Protein AF-S2EVI9-F1 (afdb_monomer_lite)

Structure (mmCIF, N/CA/C/O backbone):
data_AF-S2EVI9-F1
#
_entry.id   AF-S2EVI9-F1
#
loop_
_atom_site.group_PDB
_atom_site.id
_atom_site.type_symbol
_atom_site.label_atom_id
_atom_site.label_alt_id
_atom_site.label_comp_id
_atom_site.label_asym_id
_atom_site.label_entity_id
_atom_site.label_seq_id
_atom_site.pdbx_PDB_ins_code
_atom_site.Cartn_x
_atom_site.Cartn_y
_atom_site.Cartn_z
_atom_site.occupancy
_atom_site.B_iso_or_equiv
_atom_site.auth_seq_id
_atom_site.auth_comp_id
_atom_site.auth_asym_id
_atom_site.auth_atom_id
_atom_site.pdbx_PDB_model_num
ATOM 1 N N . MET A 1 1 ? 0.365 -13.352 -21.049 1.00 81.31 1 MET A N 1
ATOM 2 C CA . MET A 1 1 ? -0.070 -12.897 -19.704 1.00 81.31 1 MET A CA 1
ATOM 3 C C . MET A 1 1 ? -0.386 -11.414 -19.763 1.00 81.31 1 MET A C 1
ATOM 5 O O . MET A 1 1 ? 0.310 -10.702 -20.478 1.00 81.31 1 MET A O 1
ATOM 9 N N . LYS A 1 2 ? -1.392 -10.942 -19.023 1.00 83.19 2 LYS A N 1
ATOM 10 C CA . LYS A 1 2 ? -1.682 -9.506 -18.877 1.00 83.19 2 LYS A CA 1
ATOM 11 C C . LYS A 1 2 ? -0.865 -8.886 -17.747 1.00 83.19 2 LYS A C 1
ATOM 13 O O . LYS A 1 2 ? -0.609 -9.551 -16.745 1.00 83.19 2 LYS A O 1
ATOM 18 N N . LEU A 1 3 ? -0.499 -7.612 -17.875 1.00 82.75 3 LEU A N 1
ATOM 19 C CA . LEU A 1 3 ? 0.235 -6.897 -16.825 1.00 82.75 3 LEU A CA 1
ATOM 20 C C . LEU A 1 3 ? -0.633 -6.660 -15.588 1.00 82.75 3 LEU A C 1
ATOM 22 O O . LEU A 1 3 ? -0.123 -6.688 -14.469 1.00 82.75 3 LEU A O 1
ATOM 26 N N . SER A 1 4 ? -1.947 -6.509 -15.759 1.00 76.88 4 SER A N 1
ATOM 27 C CA . SER A 1 4 ? -2.901 -6.419 -14.654 1.00 76.88 4 SER A CA 1
ATOM 28 C C . SER A 1 4 ? -2.812 -7.598 -13.684 1.00 76.88 4 SER A C 1
ATOM 30 O O . SER A 1 4 ? -3.046 -7.413 -12.495 1.00 76.88 4 SER A O 1
ATOM 32 N N . ALA A 1 5 ? -2.436 -8.784 -14.173 1.00 75.19 5 ALA A N 1
ATOM 33 C CA . ALA A 1 5 ? -2.279 -9.980 -13.351 1.00 75.19 5 ALA A CA 1
ATOM 34 C C . ALA A 1 5 ? -1.051 -9.924 -12.433 1.00 75.19 5 ALA A C 1
ATOM 36 O O . ALA A 1 5 ? -0.949 -10.739 -11.531 1.00 75.19 5 ALA A O 1
ATOM 37 N N . THR A 1 6 ? -0.127 -8.983 -12.653 1.00 78.94 6 THR A N 1
ATOM 38 C CA . THR A 1 6 ? 1.061 -8.810 -11.802 1.00 78.94 6 THR A CA 1
ATOM 39 C C . THR A 1 6 ? 0.836 -7.854 -10.637 1.00 78.94 6 THR A C 1
ATOM 41 O O . THR A 1 6 ? 1.672 -7.784 -9.746 1.00 78.94 6 THR A O 1
ATOM 44 N N . LEU A 1 7 ? -0.269 -7.099 -10.629 1.00 76.25 7 LEU A N 1
ATOM 45 C CA . LEU A 1 7 ? -0.552 -6.109 -9.589 1.00 76.25 7 LEU A CA 1
ATOM 46 C C . LEU A 1 7 ? -0.634 -6.758 -8.207 1.00 76.25 7 LEU A C 1
ATOM 48 O O . LEU A 1 7 ? -1.296 -7.775 -8.033 1.00 76.25 7 LEU A O 1
ATOM 52 N N . GLY A 1 8 ? 0.012 -6.138 -7.220 1.00 68.06 8 GLY A N 1
ATOM 53 C CA . GLY A 1 8 ? 0.061 -6.650 -5.852 1.00 68.06 8 GLY A CA 1
ATOM 54 C C . GLY A 1 8 ? 1.074 -7.776 -5.624 1.00 68.06 8 GLY A C 1
ATOM 55 O O . GLY A 1 8 ? 1.336 -8.087 -4.469 1.00 68.06 8 GLY A O 1
ATOM 56 N N . MET A 1 9 ? 1.678 -8.345 -6.674 1.00 78.00 9 MET A N 1
ATOM 57 C CA . MET A 1 9 ? 2.740 -9.346 -6.522 1.00 78.00 9 MET A CA 1
ATOM 58 C C . MET A 1 9 ? 4.021 -8.700 -5.997 1.00 78.00 9 MET A C 1
ATOM 60 O O . MET A 1 9 ? 4.371 -7.588 -6.405 1.00 78.00 9 MET A O 1
ATOM 64 N N . SER A 1 10 ? 4.736 -9.405 -5.129 1.00 85.00 10 SER A N 1
ATOM 65 C CA . SER A 1 10 ? 6.060 -9.016 -4.651 1.00 85.00 10 SER A CA 1
ATOM 66 C C . SER A 1 10 ? 7.143 -9.691 -5.492 1.00 85.00 10 SER A C 1
ATOM 68 O O . SER A 1 10 ? 6.888 -10.552 -6.335 1.00 85.00 10 SER A O 1
ATOM 70 N N . ILE A 1 11 ? 8.402 -9.330 -5.264 1.00 90.19 11 ILE A N 1
ATOM 71 C CA . ILE A 1 11 ? 9.505 -9.918 -6.016 1.00 90.19 11 ILE A CA 1
ATOM 72 C C . ILE A 1 11 ? 9.707 -11.413 -5.718 1.00 90.19 11 ILE A C 1
ATOM 74 O O . ILE A 1 11 ? 10.286 -12.127 -6.542 1.00 90.19 11 ILE A O 1
ATOM 78 N N . THR A 1 12 ? 9.220 -11.907 -4.571 1.00 85.31 12 THR A N 1
ATOM 79 C CA . THR A 1 12 ? 9.289 -13.336 -4.230 1.00 85.31 12 THR A CA 1
ATOM 80 C C . THR A 1 12 ? 8.445 -14.193 -5.160 1.00 85.31 12 THR A C 1
ATOM 82 O O . THR A 1 12 ? 8.794 -15.353 -5.372 1.00 85.31 12 THR A O 1
ATOM 85 N N . ASP A 1 13 ? 7.399 -13.616 -5.755 1.00 82.69 13 ASP A N 1
ATOM 86 C CA . ASP A 1 13 ? 6.527 -14.299 -6.714 1.00 82.69 13 ASP A CA 1
ATOM 87 C C . ASP A 1 13 ? 7.228 -14.536 -8.060 1.00 82.69 13 ASP A C 1
ATOM 89 O O . ASP A 1 13 ? 6.891 -15.461 -8.798 1.00 82.69 13 ASP A O 1
ATOM 93 N N . PHE A 1 14 ? 8.247 -13.728 -8.367 1.00 89.25 14 PHE A N 1
ATOM 94 C CA . PHE A 1 14 ? 8.984 -13.793 -9.626 1.00 89.25 14 PHE A CA 1
ATOM 95 C C . PHE A 1 14 ? 10.348 -14.489 -9.483 1.00 89.25 14 PHE A C 1
ATOM 97 O O . PHE A 1 14 ? 10.752 -15.270 -10.349 1.00 89.25 14 PHE A O 1
ATOM 104 N N . CYS A 1 15 ? 11.086 -14.223 -8.399 1.00 93.38 15 CYS A N 1
ATOM 105 C CA . CYS A 1 15 ? 12.495 -14.599 -8.297 1.00 93.38 15 CYS A CA 1
ATOM 106 C C . CYS A 1 15 ? 12.732 -15.916 -7.542 1.00 93.38 15 CYS A C 1
ATOM 108 O O . CYS A 1 15 ? 12.917 -15.960 -6.323 1.00 93.38 15 CYS A O 1
ATOM 110 N N . GLN A 1 16 ? 12.886 -17.005 -8.295 1.00 93.31 16 GLN A N 1
ATOM 111 C CA . GLN A 1 16 ? 13.282 -18.309 -7.738 1.00 93.31 16 GLN A CA 1
ATOM 112 C C . GLN A 1 16 ? 14.748 -18.351 -7.272 1.00 93.31 16 GLN A C 1
ATOM 114 O O . GLN A 1 16 ? 15.119 -19.198 -6.462 1.00 93.31 16 GLN A O 1
ATOM 119 N N . ASN A 1 17 ? 15.579 -17.406 -7.726 1.00 91.56 17 ASN A N 1
ATOM 120 C CA . ASN A 1 17 ? 16.984 -17.278 -7.325 1.00 91.56 17 ASN A CA 1
ATOM 121 C C . ASN A 1 17 ? 17.180 -16.612 -5.948 1.00 91.56 17 ASN A C 1
ATOM 123 O O . ASN A 1 17 ? 18.327 -16.413 -5.549 1.00 91.56 17 ASN A O 1
ATOM 127 N N . LYS A 1 18 ? 16.095 -16.294 -5.222 1.00 90.75 18 LYS A N 1
ATOM 128 C CA . LYS A 1 18 ? 16.097 -15.778 -3.835 1.00 90.75 18 LYS A CA 1
ATOM 129 C C . LYS A 1 18 ? 16.772 -14.414 -3.643 1.00 90.75 18 LYS A C 1
ATOM 131 O O . LYS A 1 18 ? 17.171 -14.072 -2.535 1.00 90.75 18 LYS A O 1
ATOM 136 N N . PHE A 1 19 ? 16.863 -13.610 -4.703 1.00 92.31 19 PHE A N 1
ATOM 137 C CA . PHE A 1 19 ? 17.246 -12.200 -4.602 1.00 92.31 19 PHE A CA 1
ATOM 138 C C . PHE A 1 19 ? 16.015 -11.334 -4.297 1.00 92.31 19 PHE A C 1
ATOM 140 O O . PHE A 1 19 ? 15.491 -10.647 -5.170 1.00 92.31 19 PHE A O 1
ATOM 147 N N . THR A 1 20 ? 15.484 -11.458 -3.085 1.00 88.56 20 THR A N 1
ATOM 148 C CA . THR A 1 20 ? 14.136 -10.971 -2.744 1.00 88.56 20 THR A CA 1
ATOM 149 C C . THR A 1 20 ? 14.105 -10.155 -1.454 1.00 88.56 20 THR A C 1
ATOM 151 O O . THR A 1 20 ? 13.113 -10.192 -0.731 1.00 88.56 20 THR A O 1
ATOM 154 N N . HIS A 1 21 ? 15.217 -9.518 -1.085 1.00 83.06 21 HIS A N 1
ATOM 155 C CA . HIS A 1 21 ? 15.289 -8.775 0.166 1.00 83.06 21 HIS A CA 1
ATOM 156 C C . HIS A 1 21 ? 14.594 -7.409 0.014 1.00 83.06 21 HIS A C 1
ATOM 158 O O . HIS A 1 21 ? 14.995 -6.652 -0.861 1.00 83.06 21 HIS A O 1
ATOM 164 N N . PRO A 1 22 ? 13.633 -7.025 0.876 1.00 74.56 22 PRO A N 1
ATOM 165 C CA . PRO A 1 22 ? 12.847 -5.792 0.694 1.00 74.56 22 PRO A CA 1
ATOM 166 C C . PRO A 1 22 ? 13.662 -4.488 0.624 1.00 74.56 22 PRO A C 1
ATOM 168 O O . PRO A 1 22 ? 13.216 -3.502 0.043 1.00 74.56 22 PRO A O 1
ATOM 171 N N . ASP A 1 23 ? 14.864 -4.474 1.209 1.00 80.25 23 ASP A N 1
ATOM 172 C CA . ASP A 1 23 ? 15.781 -3.322 1.153 1.00 80.25 23 ASP A CA 1
ATOM 173 C C . ASP A 1 23 ? 16.501 -3.163 -0.203 1.00 80.25 23 ASP A C 1
ATOM 175 O O . ASP A 1 23 ? 17.123 -2.126 -0.462 1.00 80.25 23 ASP A O 1
ATOM 179 N N . ASP A 1 24 ? 16.437 -4.169 -1.079 1.00 86.38 24 ASP A N 1
ATOM 180 C CA . ASP A 1 24 ? 17.019 -4.107 -2.414 1.00 86.38 24 ASP A CA 1
ATOM 181 C C . ASP A 1 24 ? 16.109 -3.349 -3.395 1.00 86.38 24 ASP A C 1
ATOM 183 O O . ASP A 1 24 ? 14.882 -3.308 -3.301 1.00 86.38 24 ASP A O 1
ATOM 187 N N . ASN A 1 25 ? 16.716 -2.742 -4.418 1.00 88.69 25 ASN A N 1
ATOM 188 C CA . ASN A 1 25 ? 15.951 -2.099 -5.484 1.00 88.69 25 ASN A CA 1
ATOM 189 C C . ASN A 1 25 ? 15.479 -3.143 -6.505 1.00 88.69 25 ASN A C 1
ATOM 191 O O . ASN A 1 25 ? 16.268 -3.644 -7.306 1.00 88.69 25 ASN A O 1
ATOM 195 N N . HIS A 1 26 ? 14.174 -3.405 -6.539 1.00 94.50 26 HIS A N 1
ATOM 196 C CA . HIS A 1 26 ? 13.574 -4.461 -7.358 1.00 94.50 26 HIS A CA 1
ATOM 197 C C . HIS A 1 26 ? 12.846 -3.964 -8.615 1.00 94.50 26 HIS A C 1
ATOM 199 O O . HIS A 1 26 ? 12.237 -4.751 -9.332 1.00 94.50 26 HIS A O 1
ATOM 205 N N . CYS A 1 27 ? 12.950 -2.677 -8.956 1.00 94.94 27 CYS A N 1
ATOM 206 C CA . CYS A 1 27 ? 12.270 -2.109 -10.124 1.00 94.94 27 CYS A CA 1
ATOM 207 C C . CYS A 1 27 ? 12.680 -2.755 -11.456 1.00 94.94 27 CYS A C 1
ATOM 209 O O . CYS A 1 27 ? 11.815 -3.236 -12.184 1.00 94.94 27 CYS A O 1
ATOM 211 N N . ALA A 1 28 ? 13.981 -2.832 -11.750 1.00 96.94 28 ALA A N 1
ATOM 212 C CA . ALA A 1 28 ? 14.475 -3.574 -12.912 1.00 96.94 28 ALA A CA 1
ATOM 213 C C . ALA A 1 28 ? 14.238 -5.080 -12.759 1.00 96.94 28 ALA A C 1
ATOM 215 O O . ALA A 1 28 ? 13.877 -5.737 -13.726 1.00 96.94 28 ALA A O 1
ATOM 216 N N . HIS A 1 29 ? 14.377 -5.601 -11.538 1.00 96.81 29 HIS A N 1
ATOM 217 C CA . HIS A 1 29 ? 14.230 -7.025 -11.254 1.00 96.81 29 HIS A CA 1
ATOM 218 C C . HIS A 1 29 ? 12.840 -7.551 -11.648 1.00 96.81 29 HIS A C 1
ATOM 220 O O . HIS A 1 29 ? 12.739 -8.550 -12.355 1.00 96.81 29 HIS A O 1
ATOM 226 N N . PHE A 1 30 ? 11.783 -6.830 -11.266 1.00 97.12 30 PHE A N 1
ATOM 227 C CA . PHE A 1 30 ? 10.405 -7.100 -11.675 1.00 97.12 30 PHE A CA 1
ATOM 228 C C . PHE A 1 30 ? 10.234 -7.040 -13.196 1.00 97.12 30 PHE A C 1
ATOM 230 O O . PHE A 1 30 ? 9.771 -8.007 -13.797 1.00 97.12 30 PHE A O 1
ATOM 237 N N . VAL A 1 31 ? 10.622 -5.921 -13.822 1.00 97.69 31 VAL A N 1
ATOM 238 C CA . VAL A 1 31 ? 10.432 -5.715 -15.268 1.00 97.69 31 VAL A CA 1
ATOM 239 C C . VAL A 1 31 ? 11.109 -6.825 -16.066 1.00 97.69 31 VAL A C 1
ATOM 241 O O . VAL A 1 31 ? 10.519 -7.376 -16.990 1.00 97.69 31 VAL A O 1
ATOM 244 N N . CYS A 1 32 ? 12.326 -7.195 -15.681 1.00 97.62 32 CYS A N 1
ATOM 245 C CA . CYS A 1 32 ? 13.091 -8.221 -16.370 1.00 97.62 32 CYS A CA 1
ATOM 246 C C . CYS A 1 32 ? 12.546 -9.627 -16.130 1.00 97.62 32 CYS A C 1
ATOM 248 O O . CYS A 1 32 ? 12.629 -10.447 -17.033 1.00 97.62 32 CYS A O 1
ATOM 250 N N . HIS A 1 33 ? 11.951 -9.916 -14.971 1.00 96.56 33 HIS A N 1
ATOM 251 C CA . HIS A 1 33 ? 11.259 -11.189 -14.775 1.00 96.56 33 HIS A CA 1
ATOM 252 C C . HIS A 1 33 ? 9.991 -11.297 -15.622 1.00 96.56 33 HIS A C 1
ATOM 254 O O . HIS A 1 33 ? 9.768 -12.337 -16.230 1.00 96.56 33 HIS A O 1
ATOM 260 N N . VAL A 1 34 ? 9.190 -10.230 -15.699 1.00 95.88 34 VAL A N 1
ATOM 261 C CA . VAL A 1 34 ? 7.971 -10.210 -16.527 1.00 95.88 34 VAL A CA 1
ATOM 262 C C . VAL A 1 34 ? 8.289 -10.397 -18.009 1.00 95.88 34 VAL A C 1
ATOM 264 O O . VAL A 1 34 ? 7.508 -11.016 -18.721 1.00 95.88 34 VAL A O 1
ATOM 267 N N . LEU A 1 35 ? 9.424 -9.865 -18.462 1.00 96.00 35 LEU A N 1
ATOM 268 C CA . LEU A 1 35 ? 9.859 -9.926 -19.858 1.00 96.00 35 LEU A CA 1
ATOM 269 C C . LEU A 1 35 ? 10.831 -11.079 -20.160 1.00 96.00 35 LEU A C 1
ATOM 271 O O . LEU A 1 35 ? 11.337 -11.147 -21.277 1.00 96.00 35 LEU A O 1
ATOM 275 N N . SER A 1 36 ? 11.134 -11.944 -19.187 1.00 94.62 36 SER A N 1
ATOM 276 C CA . SER A 1 36 ? 12.126 -13.030 -19.312 1.00 94.62 36 SER A CA 1
ATOM 277 C C . SER A 1 36 ? 13.532 -12.571 -19.762 1.00 94.62 36 SER A C 1
ATOM 279 O O . SER A 1 36 ? 14.214 -13.256 -20.522 1.00 94.62 36 SER A O 1
ATOM 281 N N . LEU A 1 37 ? 13.997 -11.408 -19.290 1.00 94.94 37 LEU A N 1
ATOM 282 C CA . LEU A 1 37 ? 15.258 -10.781 -19.710 1.00 94.94 37 LEU A CA 1
ATOM 283 C C . LEU A 1 37 ? 16.427 -11.057 -18.749 1.00 94.94 37 LEU A C 1
ATOM 285 O O . LEU A 1 37 ? 16.563 -10.411 -17.706 1.00 94.94 37 LEU A O 1
ATOM 289 N N . ASP A 1 38 ? 17.344 -11.937 -19.156 1.00 92.94 38 ASP A N 1
ATOM 290 C CA . ASP A 1 38 ? 18.608 -12.232 -18.457 1.00 92.94 38 ASP A CA 1
ATOM 291 C C . ASP A 1 38 ? 19.794 -11.495 -19.100 1.00 92.94 38 ASP A C 1
ATOM 293 O O . ASP A 1 38 ? 20.689 -12.096 -19.695 1.00 92.94 38 ASP A O 1
ATOM 297 N N . VAL A 1 39 ? 19.769 -10.165 -19.019 1.00 88.56 39 VAL A N 1
ATOM 298 C CA . VAL A 1 39 ? 20.809 -9.286 -19.577 1.00 88.56 39 VAL A CA 1
ATOM 299 C C . VAL A 1 39 ? 21.678 -8.666 -18.482 1.00 88.56 39 VAL A C 1
ATOM 301 O O . VAL A 1 39 ? 21.216 -8.402 -17.369 1.00 88.56 39 VAL A O 1
ATOM 304 N N . GLY A 1 40 ? 22.952 -8.415 -18.790 1.00 90.50 40 GLY A N 1
ATOM 305 C CA . GLY A 1 40 ? 23.889 -7.783 -17.858 1.00 90.50 40 GLY A CA 1
ATOM 306 C C . GLY A 1 40 ? 24.017 -8.514 -16.512 1.00 90.50 40 GLY A C 1
ATOM 307 O O . GLY A 1 40 ? 24.151 -9.737 -16.442 1.00 90.50 40 GLY A O 1
ATOM 308 N N . TYR A 1 41 ? 24.015 -7.753 -15.418 1.00 95.31 41 TYR A N 1
ATOM 309 C CA . TYR A 1 41 ? 24.063 -8.279 -14.059 1.00 95.31 41 TYR A CA 1
ATOM 310 C C . TYR A 1 41 ? 22.662 -8.683 -13.584 1.00 95.31 41 TYR A C 1
ATOM 312 O O . TYR A 1 41 ? 21.781 -7.838 -13.385 1.00 95.31 41 TYR A O 1
ATOM 320 N N . SER A 1 42 ? 22.474 -9.984 -13.364 1.00 96.69 42 SER A N 1
ATOM 321 C CA . SER A 1 42 ? 21.184 -10.579 -13.016 1.00 96.69 42 SER A CA 1
ATOM 322 C C . SER A 1 42 ? 21.133 -11.172 -11.610 1.00 96.69 42 SER A C 1
ATOM 324 O O . SER A 1 42 ? 22.162 -11.412 -10.969 1.00 96.69 42 SER A O 1
ATOM 326 N N . CYS A 1 43 ? 19.916 -11.443 -11.130 1.00 95.88 43 CYS A N 1
ATOM 327 C CA . CYS A 1 43 ? 19.678 -12.086 -9.836 1.00 95.88 43 CYS A CA 1
ATOM 328 C C . CYS A 1 43 ? 20.380 -13.449 -9.726 1.00 95.88 43 CYS A C 1
ATOM 330 O O . CYS A 1 43 ? 20.938 -13.763 -8.678 1.00 95.88 43 CYS A O 1
ATOM 332 N N . ARG A 1 44 ? 20.447 -14.214 -10.827 1.00 96.12 44 ARG A N 1
ATOM 333 C CA . ARG A 1 44 ? 21.179 -15.487 -10.899 1.00 96.12 44 ARG A CA 1
ATOM 334 C C . ARG A 1 44 ? 22.663 -15.289 -10.615 1.00 96.12 44 ARG A C 1
ATOM 336 O O . ARG A 1 44 ? 23.232 -16.007 -9.799 1.00 96.12 44 ARG A O 1
ATOM 343 N N . THR A 1 45 ? 23.285 -14.310 -11.270 1.00 94.56 45 THR A N 1
ATOM 344 C CA . THR A 1 45 ? 24.706 -13.991 -11.073 1.00 94.56 45 THR A CA 1
ATOM 345 C C . THR A 1 45 ? 24.968 -13.485 -9.657 1.00 94.56 45 THR A C 1
ATOM 347 O O . THR A 1 45 ? 25.975 -13.851 -9.052 1.00 94.56 45 THR A O 1
ATOM 350 N N . HIS A 1 46 ? 24.053 -12.685 -9.106 1.00 94.62 46 HIS A N 1
ATOM 351 C CA . HIS A 1 46 ? 24.181 -12.133 -7.761 1.00 94.62 46 HIS A CA 1
ATOM 352 C C . HIS A 1 46 ? 24.147 -13.213 -6.673 1.00 94.62 46 HIS A C 1
ATOM 354 O O . HIS A 1 46 ? 25.024 -13.247 -5.812 1.00 94.62 46 HIS A O 1
ATOM 360 N N . THR A 1 47 ? 23.180 -14.130 -6.733 1.00 94.06 47 THR A N 1
ATOM 361 C CA . THR A 1 47 ? 22.996 -15.166 -5.702 1.00 94.06 47 THR A CA 1
ATOM 362 C C . THR A 1 47 ? 23.708 -16.479 -6.015 1.00 94.06 47 THR A C 1
ATOM 364 O O . THR A 1 47 ? 23.678 -17.400 -5.202 1.00 94.06 47 THR A O 1
ATOM 367 N N . ARG A 1 48 ? 24.360 -16.582 -7.183 1.00 93.31 48 ARG A N 1
ATOM 368 C CA . ARG A 1 48 ? 24.882 -17.843 -7.745 1.00 93.31 48 ARG A CA 1
ATOM 369 C C . ARG A 1 48 ? 23.780 -18.906 -7.870 1.00 93.31 48 ARG A C 1
ATOM 371 O O . ARG A 1 48 ? 23.998 -20.089 -7.602 1.00 93.31 48 ARG A O 1
ATOM 378 N N . GLY A 1 49 ? 22.584 -18.455 -8.244 1.00 90.25 49 GLY A N 1
ATOM 379 C CA . GLY A 1 49 ? 21.387 -19.277 -8.374 1.00 90.25 49 GLY A CA 1
ATOM 380 C C . GLY A 1 49 ? 21.425 -20.231 -9.574 1.00 90.25 49 GLY A C 1
ATOM 381 O O . GLY A 1 49 ? 22.301 -20.155 -10.436 1.00 90.25 49 GLY A O 1
ATOM 382 N N . ARG A 1 50 ? 20.456 -21.152 -9.626 1.00 92.56 50 ARG A N 1
ATOM 383 C CA . ARG A 1 50 ? 20.335 -22.184 -10.678 1.00 92.56 50 ARG A CA 1
ATOM 384 C C . ARG A 1 50 ? 19.119 -21.998 -11.587 1.00 92.56 50 ARG A C 1
ATOM 386 O O . ARG A 1 50 ? 18.987 -22.720 -12.569 1.00 92.56 50 ARG A O 1
ATOM 393 N N . HIS A 1 51 ? 18.242 -21.052 -11.265 1.00 93.00 51 HIS A N 1
ATOM 394 C CA . HIS A 1 51 ? 17.038 -20.756 -12.039 1.00 93.00 51 HIS A CA 1
ATOM 395 C C . HIS A 1 51 ? 17.329 -19.651 -13.068 1.00 93.00 51 HIS A C 1
ATOM 397 O O . HIS A 1 51 ? 18.319 -18.926 -12.902 1.00 93.00 51 HIS A O 1
ATOM 403 N N . PRO A 1 52 ? 16.498 -19.486 -14.116 1.00 93.06 52 PRO A N 1
ATOM 404 C CA . PRO A 1 52 ? 16.630 -18.378 -15.063 1.00 93.06 52 PRO A CA 1
ATOM 405 C C . PRO A 1 52 ? 16.812 -17.024 -14.359 1.00 93.06 52 PRO A C 1
ATOM 407 O O . PRO A 1 52 ? 16.145 -16.738 -13.361 1.00 93.06 52 PRO A O 1
ATOM 410 N N . GLY A 1 53 ? 17.784 -16.235 -14.823 1.00 94.19 53 GLY A N 1
ATOM 411 C CA . GLY A 1 53 ? 18.104 -14.930 -14.252 1.00 94.19 53 GLY A CA 1
ATOM 412 C C . GLY A 1 53 ? 17.220 -13.822 -14.814 1.00 94.19 53 GLY A C 1
ATOM 413 O O . GLY A 1 53 ? 16.651 -13.957 -15.890 1.00 94.19 53 GLY A O 1
ATOM 414 N N . ALA A 1 54 ? 17.135 -12.715 -14.085 1.00 96.75 54 ALA A N 1
ATOM 415 C CA . ALA A 1 54 ? 16.546 -11.471 -14.558 1.00 96.75 54 ALA A CA 1
ATOM 416 C C . ALA A 1 54 ? 17.484 -10.309 -14.223 1.00 96.75 54 ALA A C 1
ATOM 418 O O . ALA A 1 54 ? 18.048 -10.276 -13.122 1.00 96.75 54 ALA A O 1
ATOM 419 N N . CYS A 1 55 ? 17.678 -9.376 -15.158 1.00 96.50 55 CYS A N 1
ATOM 420 C CA . CYS A 1 55 ? 18.519 -8.199 -14.933 1.00 96.50 55 CYS A CA 1
ATOM 421 C C . CYS A 1 55 ? 18.011 -7.385 -13.733 1.00 96.50 55 CYS A C 1
ATOM 423 O O . CYS A 1 55 ? 16.827 -7.064 -13.634 1.00 96.50 55 CYS A O 1
ATOM 425 N N . ILE A 1 56 ? 18.920 -7.013 -12.830 1.00 96.31 56 ILE A N 1
ATOM 426 C CA . ILE A 1 56 ? 18.590 -6.257 -11.609 1.00 96.31 56 ILE A CA 1
ATOM 427 C C . ILE A 1 56 ? 19.044 -4.794 -11.671 1.00 96.31 56 ILE A C 1
ATOM 429 O O . ILE A 1 56 ? 18.994 -4.078 -10.672 1.00 96.31 56 ILE A O 1
ATOM 433 N N . ARG A 1 57 ? 19.491 -4.314 -12.840 1.00 96.12 57 ARG A N 1
ATOM 434 C CA . ARG A 1 57 ? 20.061 -2.971 -13.010 1.00 96.12 57 ARG A CA 1
ATOM 435 C C . ARG A 1 57 ? 19.365 -2.182 -14.113 1.00 96.12 57 ARG A C 1
ATOM 437 O O . ARG A 1 57 ? 19.497 -2.476 -15.294 1.00 96.12 57 ARG A O 1
ATOM 444 N N . VAL A 1 58 ? 18.701 -1.096 -13.714 1.00 97.31 58 VAL A N 1
ATOM 445 C CA . VAL A 1 58 ? 17.930 -0.218 -14.616 1.00 97.31 58 VAL A CA 1
ATOM 446 C C . VAL A 1 58 ? 18.768 0.318 -15.778 1.00 97.31 58 VAL A C 1
ATOM 448 O O . VAL A 1 58 ? 18.300 0.341 -16.908 1.00 97.31 58 VAL A O 1
ATOM 451 N N . GLN A 1 59 ? 20.003 0.754 -15.514 1.00 96.88 59 GLN A N 1
ATOM 452 C CA . GLN A 1 59 ? 20.849 1.358 -16.545 1.00 96.88 59 GLN A CA 1
ATOM 453 C C . GLN A 1 59 ? 21.364 0.347 -17.576 1.00 96.88 59 GLN A C 1
ATOM 455 O O . GLN A 1 59 ? 21.627 0.717 -18.716 1.00 96.88 59 GLN A O 1
ATOM 460 N N . GLU A 1 60 ? 21.517 -0.914 -17.170 1.00 96.44 60 GLU A N 1
ATOM 461 C CA . GLU A 1 60 ? 21.922 -1.984 -18.080 1.00 96.44 60 GLU A CA 1
ATOM 462 C C . GLU A 1 60 ? 20.729 -2.336 -18.967 1.00 96.44 60 GLU A C 1
ATOM 464 O O . GLU A 1 60 ? 20.853 -2.254 -20.180 1.00 96.44 60 GLU A O 1
ATOM 469 N N . LEU A 1 61 ? 19.535 -2.520 -18.386 1.00 97.06 61 LEU A N 1
ATOM 470 C CA . LEU A 1 61 ? 18.296 -2.689 -19.155 1.00 97.06 61 LEU A CA 1
ATOM 471 C C . LEU A 1 61 ? 18.046 -1.544 -20.155 1.00 97.06 61 LEU A C 1
ATOM 473 O O . LEU A 1 61 ? 17.630 -1.794 -21.282 1.00 97.06 61 LEU A O 1
ATOM 477 N N . PHE A 1 62 ? 18.305 -0.292 -19.764 1.00 97.62 62 PHE A N 1
ATOM 478 C CA . PHE A 1 62 ? 18.181 0.865 -20.659 1.00 97.62 62 PHE A CA 1
ATOM 479 C C . PHE A 1 62 ? 19.096 0.756 -21.886 1.00 97.62 62 PHE A C 1
ATOM 481 O O . PHE A 1 62 ? 18.688 1.126 -22.977 1.00 97.62 62 PHE A O 1
ATOM 488 N N . THR A 1 63 ? 20.314 0.242 -21.704 1.00 96.19 63 THR A N 1
ATOM 489 C CA . THR A 1 63 ? 21.318 0.103 -22.774 1.00 96.19 63 THR A CA 1
ATOM 490 C C . THR A 1 63 ? 20.959 -1.022 -23.752 1.00 96.19 63 THR A C 1
ATOM 492 O O . THR A 1 63 ? 21.321 -0.963 -24.921 1.00 96.19 63 THR A O 1
ATOM 495 N N . GLU A 1 64 ? 20.218 -2.029 -23.287 1.00 96.19 64 GLU A N 1
ATOM 496 C CA . GLU A 1 64 ? 19.760 -3.167 -24.098 1.00 96.19 64 GLU A CA 1
ATOM 497 C C . GLU A 1 64 ? 18.512 -2.855 -24.941 1.00 96.19 64 GLU A C 1
ATOM 499 O O . GLU A 1 64 ? 18.111 -3.646 -25.797 1.00 96.19 64 GLU A O 1
ATOM 504 N N . CYS A 1 65 ? 17.859 -1.714 -24.706 1.00 96.56 65 CYS A N 1
ATOM 505 C CA . CYS A 1 65 ? 16.721 -1.282 -25.513 1.00 96.56 65 CYS A CA 1
ATOM 506 C C . CYS A 1 65 ? 17.207 -0.940 -26.935 1.00 96.56 65 CYS A C 1
ATOM 508 O O . CYS A 1 65 ? 18.135 -0.157 -27.066 1.00 96.56 65 CYS A O 1
ATOM 510 N N . PRO A 1 66 ? 16.594 -1.424 -28.031 1.00 95.12 66 PRO A N 1
ATOM 511 C CA . PRO A 1 66 ? 17.041 -1.081 -29.389 1.00 95.12 66 PRO A CA 1
ATOM 512 C C . PRO A 1 66 ? 16.922 0.413 -29.718 1.00 95.12 66 PRO A C 1
ATOM 514 O O . PRO A 1 66 ? 17.687 0.969 -30.503 1.00 95.12 66 PRO A O 1
ATOM 517 N N . SER A 1 67 ? 15.932 1.064 -29.118 1.00 95.62 67 SER A N 1
ATOM 518 C CA . SER A 1 67 ? 15.634 2.480 -29.278 1.00 95.62 67 SER A CA 1
ATOM 519 C C . SER A 1 67 ? 15.166 3.058 -27.951 1.00 95.62 67 SER A C 1
ATOM 521 O O . SER A 1 67 ? 14.299 2.469 -27.296 1.00 95.62 67 SER A O 1
ATOM 523 N N . VAL A 1 68 ? 15.720 4.218 -27.598 1.00 97.44 68 VAL A N 1
ATOM 524 C CA . VAL A 1 68 ? 15.366 5.019 -26.423 1.00 97.44 68 VAL A CA 1
ATOM 525 C C . VAL A 1 68 ? 15.113 6.468 -26.823 1.00 97.44 68 VAL A C 1
ATOM 527 O O . VAL A 1 68 ? 15.690 6.973 -27.788 1.00 97.44 68 VAL A O 1
ATOM 530 N N . GLY A 1 69 ? 14.286 7.172 -26.056 1.00 96.31 69 GLY A N 1
ATOM 531 C CA . GLY A 1 69 ? 13.997 8.577 -26.326 1.00 96.31 69 GLY A CA 1
ATOM 532 C C . GLY A 1 69 ? 13.237 9.272 -25.206 1.00 96.31 69 GLY A C 1
ATOM 533 O O . GLY A 1 69 ? 12.964 8.694 -24.154 1.00 96.31 69 GLY A O 1
ATOM 534 N N . ASN A 1 70 ? 12.900 10.541 -25.429 1.00 96.31 70 ASN A N 1
ATOM 535 C CA . ASN A 1 70 ? 12.075 11.297 -24.492 1.00 96.31 70 ASN A CA 1
ATOM 536 C C . ASN A 1 70 ? 10.641 10.761 -24.486 1.00 96.31 70 ASN A C 1
ATOM 538 O O . ASN A 1 70 ? 10.090 10.404 -25.527 1.00 96.31 70 ASN A O 1
ATOM 542 N N . TRP A 1 71 ? 10.013 10.755 -23.314 1.00 95.06 71 TRP A N 1
ATOM 543 C CA . TRP A 1 71 ? 8.579 10.498 -23.227 1.00 95.06 71 TRP A CA 1
ATOM 544 C C . TRP A 1 71 ? 7.789 11.543 -24.026 1.00 95.06 71 TRP A C 1
ATOM 546 O O . TRP A 1 71 ? 8.095 12.734 -23.972 1.00 95.06 71 TRP A O 1
ATOM 556 N N . GLY A 1 72 ? 6.791 11.090 -24.778 1.00 89.62 72 GLY A N 1
ATOM 557 C CA . GLY A 1 72 ? 6.063 11.857 -25.791 1.00 89.62 72 GLY A CA 1
ATOM 558 C C . GLY A 1 72 ? 6.482 11.535 -27.231 1.00 89.62 72 GLY A C 1
ATOM 559 O O . GLY A 1 72 ? 5.719 11.818 -28.148 1.00 89.62 72 GLY A O 1
ATOM 560 N N . SER A 1 73 ? 7.652 10.918 -27.443 1.00 91.06 73 SER A N 1
ATOM 561 C CA . SER A 1 73 ? 8.115 10.471 -28.767 1.00 91.06 73 SER A CA 1
ATOM 562 C C . SER A 1 73 ? 8.300 8.953 -28.871 1.00 91.06 73 SER A C 1
ATOM 564 O O . SER A 1 73 ? 9.064 8.482 -29.717 1.00 91.06 73 SER A O 1
ATOM 566 N N . GLN A 1 74 ? 7.650 8.188 -27.990 1.00 91.69 74 GLN A N 1
ATOM 567 C CA . GLN A 1 74 ? 7.650 6.726 -28.013 1.00 91.69 74 GLN A CA 1
ATOM 568 C C . GLN A 1 74 ? 6.850 6.173 -29.204 1.00 91.69 74 GLN A C 1
ATOM 570 O O . GLN A 1 74 ? 5.878 6.802 -29.631 1.00 91.69 74 GLN A O 1
ATOM 575 N N . PRO A 1 75 ? 7.210 4.985 -29.724 1.00 85.44 75 PRO A N 1
ATOM 576 C CA . PRO A 1 75 ? 6.378 4.295 -30.702 1.00 85.44 75 PRO A CA 1
ATOM 577 C C . PRO A 1 75 ? 4.999 3.943 -30.113 1.00 85.44 75 PRO A C 1
ATOM 579 O O . PRO A 1 75 ? 4.867 3.789 -28.894 1.00 85.44 75 PRO A O 1
ATOM 582 N N . PRO A 1 76 ? 3.963 3.799 -30.960 1.00 82.75 76 PRO A N 1
ATOM 583 C CA . PRO A 1 76 ? 2.646 3.381 -30.503 1.00 82.75 76 PRO A CA 1
ATOM 584 C C . PRO A 1 76 ? 2.702 1.969 -29.907 1.00 82.75 76 PRO A C 1
ATOM 586 O O . PRO A 1 76 ? 3.374 1.085 -30.436 1.00 82.75 76 PRO A O 1
ATOM 589 N N . GLY A 1 77 ? 1.950 1.750 -28.828 1.00 86.94 77 GLY A N 1
ATOM 590 C CA . GLY A 1 77 ? 1.861 0.458 -28.149 1.00 86.94 77 GLY A CA 1
ATOM 591 C C . GLY A 1 77 ? 2.654 0.396 -26.844 1.00 86.94 77 GLY A C 1
ATOM 592 O O . GLY A 1 77 ? 2.829 1.398 -26.149 1.00 86.94 77 GLY A O 1
ATOM 593 N N . MET A 1 78 ? 3.064 -0.817 -26.475 1.00 92.56 78 MET A N 1
ATOM 594 C CA . MET A 1 78 ? 3.771 -1.081 -25.223 1.00 92.56 78 MET A CA 1
ATOM 595 C C . MET A 1 78 ? 5.258 -0.740 -25.330 1.00 92.56 78 MET A C 1
ATOM 597 O O . MET A 1 78 ? 5.894 -0.973 -26.355 1.00 92.56 78 MET A O 1
ATOM 601 N N . CYS A 1 79 ? 5.818 -0.217 -24.244 1.00 96.44 79 CYS A N 1
ATOM 602 C CA . CYS A 1 79 ? 7.245 0.072 -24.132 1.00 96.44 79 CYS A CA 1
ATOM 603 C C . CYS A 1 79 ? 7.688 0.077 -22.664 1.00 96.44 79 CYS A C 1
ATOM 605 O O . CYS A 1 79 ? 6.868 0.019 -21.747 1.00 96.44 79 CYS A O 1
ATOM 607 N N . LEU A 1 80 ? 8.995 0.156 -22.435 1.00 98.06 80 LEU A N 1
ATOM 608 C CA . LEU A 1 80 ? 9.565 0.434 -21.123 1.00 98.06 80 LEU A CA 1
ATOM 609 C C . LEU A 1 80 ? 9.524 1.933 -20.840 1.00 98.06 80 LEU A C 1
ATOM 611 O O . LEU A 1 80 ? 9.777 2.744 -21.730 1.00 98.06 80 LEU A O 1
ATOM 615 N N . VAL A 1 81 ? 9.260 2.296 -19.585 1.00 98.31 81 VAL A N 1
ATOM 616 C CA . VAL A 1 81 ? 9.333 3.680 -19.106 1.00 98.31 81 VAL A CA 1
ATOM 617 C C . VAL A 1 81 ? 10.368 3.782 -18.014 1.00 98.31 81 VAL A C 1
ATOM 619 O O . VAL A 1 81 ? 10.267 3.119 -16.984 1.00 98.31 81 VAL A O 1
ATOM 622 N N . PHE A 1 82 ? 11.332 4.663 -18.219 1.00 98.38 82 PHE A N 1
ATOM 623 C CA . PHE A 1 82 ? 12.389 4.970 -17.277 1.00 98.38 82 PHE A CA 1
ATOM 624 C C . PHE A 1 82 ? 12.185 6.361 -16.695 1.00 98.38 82 PHE A C 1
ATOM 626 O O . PHE A 1 82 ? 11.700 7.270 -17.368 1.00 98.38 82 PHE A O 1
ATOM 633 N N . VAL A 1 83 ? 12.603 6.542 -15.447 1.00 97.56 83 VAL A N 1
ATOM 634 C CA . VAL A 1 83 ? 12.564 7.838 -14.768 1.00 97.56 83 VAL A CA 1
ATOM 635 C C . VAL A 1 83 ? 13.827 8.056 -13.955 1.00 97.56 83 VAL A C 1
ATOM 637 O O . VAL A 1 83 ? 14.254 7.196 -13.185 1.00 97.56 83 VAL A O 1
ATOM 640 N N . THR A 1 84 ? 14.440 9.216 -14.157 1.00 97.00 84 THR A N 1
ATOM 641 C CA . THR A 1 84 ? 15.595 9.715 -13.404 1.00 97.00 84 THR A CA 1
ATOM 642 C C . THR A 1 84 ? 15.774 11.211 -13.698 1.00 97.00 84 THR A C 1
ATOM 644 O O . THR A 1 84 ? 15.039 11.787 -14.506 1.00 97.00 84 THR A O 1
ATOM 647 N N . ASP A 1 85 ? 16.745 11.860 -13.053 1.00 95.94 85 ASP A N 1
ATOM 648 C CA . ASP A 1 85 ? 17.129 13.229 -13.400 1.00 95.94 85 ASP A CA 1
ATOM 649 C C . ASP A 1 85 ? 17.638 13.281 -14.848 1.00 95.94 85 ASP A C 1
ATOM 651 O O . ASP A 1 85 ? 18.428 12.430 -15.259 1.00 95.94 85 ASP A O 1
ATOM 655 N N . LYS A 1 86 ? 17.206 14.280 -15.628 1.00 95.50 86 LYS A N 1
ATOM 656 C CA . LYS A 1 86 ? 17.569 14.404 -17.051 1.00 95.50 86 LYS A CA 1
ATOM 657 C C . LYS A 1 86 ? 19.078 14.419 -17.295 1.00 95.50 86 LYS A C 1
ATOM 659 O O . LYS A 1 86 ? 19.527 13.929 -18.323 1.00 95.50 86 LYS A O 1
ATOM 664 N N . THR A 1 87 ? 19.867 14.920 -16.345 1.00 96.06 87 THR A N 1
ATOM 665 C CA . THR A 1 87 ? 21.339 14.931 -16.434 1.00 96.06 87 THR A CA 1
ATOM 666 C C . THR A 1 87 ? 21.970 13.535 -16.370 1.00 96.06 87 THR A C 1
ATOM 668 O O . THR A 1 87 ? 23.152 13.372 -16.678 1.00 96.06 87 THR A O 1
ATOM 671 N N . ASN A 1 88 ? 21.197 12.511 -15.993 1.00 96.88 88 ASN A N 1
ATOM 672 C CA . ASN A 1 88 ? 21.647 11.124 -15.952 1.00 96.88 88 ASN A CA 1
ATOM 673 C C . ASN A 1 88 ? 21.459 10.376 -17.271 1.00 96.88 88 ASN A C 1
ATOM 675 O O . ASN A 1 88 ? 21.901 9.231 -17.351 1.00 96.88 88 ASN A O 1
ATOM 679 N N . VAL A 1 89 ? 20.824 10.973 -18.281 1.00 97.25 89 VAL A N 1
ATOM 680 C CA . VAL A 1 89 ? 20.529 10.298 -19.549 1.00 97.25 89 VAL A CA 1
ATOM 681 C C . VAL A 1 89 ? 21.210 11.023 -20.700 1.00 97.25 89 VAL A C 1
ATOM 683 O O . VAL A 1 89 ? 20.976 12.204 -20.942 1.00 97.25 89 VAL A O 1
ATOM 686 N N . ASN A 1 90 ? 22.034 10.289 -21.440 1.00 96.31 90 ASN A N 1
ATOM 687 C CA . ASN A 1 90 ? 22.564 10.705 -22.727 1.00 96.31 90 ASN A CA 1
ATOM 688 C C . ASN A 1 90 ? 21.876 9.881 -23.819 1.00 96.31 90 ASN A C 1
ATOM 690 O O . ASN A 1 90 ? 22.303 8.767 -24.116 1.00 96.31 90 ASN A O 1
ATOM 694 N N . LEU A 1 91 ? 20.814 10.435 -24.410 1.00 95.50 91 LEU A N 1
ATOM 695 C CA . LEU A 1 91 ? 20.047 9.760 -25.462 1.00 95.50 91 LEU A CA 1
ATOM 696 C C . LEU A 1 91 ? 20.879 9.521 -26.728 1.00 95.50 91 LEU A C 1
ATOM 698 O O . LEU A 1 91 ? 20.801 8.444 -27.303 1.00 95.50 91 LEU A O 1
ATOM 702 N N . ALA A 1 92 ? 21.718 10.484 -27.127 1.00 92.19 92 ALA A N 1
ATOM 703 C CA . ALA A 1 92 ? 22.575 10.344 -28.307 1.00 92.19 92 ALA A CA 1
ATOM 704 C C . ALA A 1 92 ? 23.641 9.254 -28.119 1.00 92.19 92 ALA A C 1
ATOM 706 O O . ALA A 1 92 ? 23.977 8.539 -29.056 1.00 92.19 92 ALA A O 1
ATOM 707 N N . GLY A 1 93 ? 24.160 9.128 -26.896 1.00 91.50 93 GLY A N 1
ATOM 708 C CA . GLY A 1 93 ? 25.104 8.080 -26.523 1.00 91.50 93 GLY A CA 1
ATOM 709 C C . GLY A 1 93 ? 24.450 6.766 -26.106 1.00 91.50 93 GLY A C 1
ATOM 710 O O . GLY A 1 93 ? 25.183 5.846 -25.775 1.00 91.50 93 GLY A O 1
ATOM 711 N N . HIS A 1 94 ? 23.116 6.682 -26.083 1.00 93.25 94 HIS A N 1
ATOM 712 C CA . HIS A 1 94 ? 22.368 5.513 -25.619 1.00 93.25 94 HIS A CA 1
ATOM 713 C C . HIS A 1 94 ? 22.749 5.050 -24.197 1.00 93.25 94 HIS A C 1
ATOM 715 O O . HIS A 1 94 ? 22.831 3.860 -23.908 1.00 93.25 94 HIS A O 1
ATOM 721 N N . VAL A 1 95 ? 23.009 5.993 -23.285 1.00 95.12 95 VAL A N 1
ATOM 722 C CA . VAL A 1 95 ? 23.535 5.688 -21.945 1.00 95.12 95 VAL A CA 1
ATOM 723 C C . VAL A 1 95 ? 22.685 6.324 -20.854 1.00 95.12 95 VAL A C 1
ATOM 725 O O . VAL A 1 95 ? 22.366 7.513 -20.897 1.00 95.12 95 VAL A O 1
ATOM 728 N N . MET A 1 96 ? 22.415 5.540 -19.810 1.00 97.38 96 MET A N 1
ATOM 729 C CA . MET A 1 96 ? 21.911 6.014 -18.525 1.00 97.38 96 MET A CA 1
ATOM 730 C C . MET A 1 96 ? 22.983 5.837 -17.445 1.00 97.38 96 MET A C 1
ATOM 732 O O . MET A 1 96 ? 23.599 4.780 -17.320 1.00 97.38 96 MET A O 1
ATOM 736 N N . ARG A 1 97 ? 23.214 6.861 -16.622 1.00 95.75 97 ARG A N 1
ATOM 737 C CA . ARG A 1 97 ? 24.203 6.795 -15.537 1.00 95.75 97 ARG A CA 1
ATOM 738 C C . ARG A 1 97 ? 23.776 5.804 -14.455 1.00 95.75 97 ARG A C 1
ATOM 740 O O . ARG A 1 97 ? 22.615 5.748 -14.044 1.00 95.75 97 ARG A O 1
ATOM 747 N N . ASN A 1 98 ? 24.747 5.081 -13.899 1.00 95.38 98 ASN A N 1
ATOM 748 C CA . ASN A 1 98 ? 24.508 4.238 -12.734 1.00 95.38 98 ASN A CA 1
ATOM 749 C C . ASN A 1 98 ? 24.387 5.083 -11.451 1.00 95.38 98 ASN A C 1
ATOM 751 O O . ASN A 1 98 ? 25.368 5.304 -10.747 1.00 95.38 98 ASN A O 1
ATOM 755 N N . VAL A 1 99 ? 23.175 5.554 -11.152 1.00 91.81 99 VAL A N 1
ATOM 756 C CA . VAL A 1 99 ? 22.857 6.305 -9.923 1.00 91.81 99 VAL A CA 1
ATOM 757 C C . VAL A 1 99 ? 21.747 5.628 -9.109 1.00 91.81 99 VAL A C 1
ATOM 759 O O . VAL A 1 99 ? 20.915 4.946 -9.701 1.00 91.81 99 VAL A O 1
ATOM 762 N N . PRO A 1 100 ? 21.656 5.812 -7.781 1.00 86.81 100 PRO A N 1
ATOM 763 C CA . PRO A 1 100 ? 20.564 5.224 -6.992 1.00 86.81 100 PRO A CA 1
ATOM 764 C C . PRO A 1 100 ? 19.173 5.772 -7.354 1.00 86.81 100 PRO A C 1
ATOM 766 O O . PRO A 1 100 ? 18.181 5.057 -7.291 1.00 86.81 100 PRO A O 1
ATOM 769 N N . LYS A 1 101 ? 19.093 7.047 -7.756 1.00 92.06 101 LYS A N 1
ATOM 770 C CA . LYS A 1 101 ? 17.837 7.759 -8.046 1.00 92.06 101 LYS A CA 1
ATOM 771 C C . LYS A 1 101 ? 17.344 7.492 -9.473 1.00 92.06 101 LYS A C 1
ATOM 773 O O . LYS A 1 101 ? 17.402 8.374 -10.332 1.00 92.06 101 LYS A O 1
ATOM 778 N N . LYS A 1 102 ? 16.907 6.263 -9.741 1.00 94.50 102 LYS A N 1
ATOM 779 C CA . LYS A 1 102 ? 16.329 5.858 -11.029 1.00 94.50 102 LYS A CA 1
ATOM 780 C C . LYS A 1 102 ? 15.321 4.725 -10.857 1.00 94.50 102 LYS A C 1
ATOM 782 O O . LYS A 1 102 ? 15.463 3.913 -9.947 1.00 94.50 102 LYS A O 1
ATOM 787 N N . HIS A 1 103 ? 14.332 4.656 -11.742 1.00 97.19 103 HIS A N 1
ATOM 788 C CA . HIS A 1 103 ? 13.285 3.631 -11.716 1.00 97.19 103 HIS A CA 1
ATOM 789 C C . HIS A 1 103 ? 12.849 3.234 -13.125 1.00 97.19 103 HIS A C 1
ATOM 791 O O . HIS A 1 103 ? 13.091 3.973 -14.080 1.00 97.19 103 HIS A O 1
ATOM 797 N N . VAL A 1 104 ? 12.190 2.081 -13.244 1.00 98.12 104 VAL A N 1
ATOM 798 C CA . VAL A 1 104 ? 11.655 1.560 -14.509 1.00 98.12 104 VAL A CA 1
ATOM 799 C C . VAL A 1 104 ? 10.299 0.880 -14.305 1.00 98.12 104 VAL A C 1
ATOM 801 O O . VAL A 1 104 ? 10.004 0.386 -13.214 1.00 98.12 104 VAL A O 1
ATOM 804 N N . GLY A 1 105 ? 9.474 0.876 -15.348 1.00 97.94 105 GLY A N 1
ATOM 805 C CA . GLY A 1 105 ? 8.220 0.135 -15.446 1.00 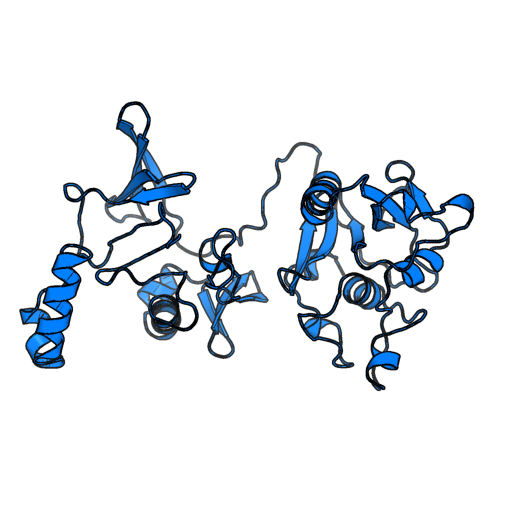97.94 105 GLY A CA 1
ATOM 806 C C . GLY A 1 105 ? 7.866 -0.199 -16.898 1.00 97.94 105 GLY A C 1
ATOM 807 O O . GLY A 1 105 ? 8.595 0.167 -17.818 1.00 97.94 105 GLY A O 1
ATOM 808 N N . ILE A 1 106 ? 6.737 -0.876 -17.100 1.00 98.06 106 ILE A N 1
ATOM 809 C CA . ILE A 1 106 ? 6.206 -1.261 -18.414 1.00 98.06 106 ILE A CA 1
ATOM 810 C C . ILE A 1 106 ? 4.931 -0.457 -18.681 1.00 98.06 106 ILE A C 1
ATOM 812 O O . ILE A 1 106 ? 3.999 -0.489 -17.877 1.00 98.06 106 ILE A O 1
ATOM 816 N N . PHE A 1 107 ? 4.882 0.264 -19.799 1.00 96.19 107 PHE A N 1
ATOM 817 C CA . PHE A 1 107 ? 3.699 0.990 -20.247 1.00 96.19 107 PHE A CA 1
ATOM 818 C C . PHE A 1 107 ? 2.762 0.088 -21.048 1.00 96.19 107 PHE A C 1
ATOM 820 O O . PHE A 1 107 ? 3.188 -0.552 -22.009 1.00 96.19 107 PHE A O 1
ATOM 827 N N . SER A 1 108 ? 1.483 0.066 -20.675 1.00 91.75 108 SER A N 1
ATOM 828 C CA . SER A 1 108 ? 0.413 -0.616 -21.408 1.00 91.75 108 SER A CA 1
ATOM 829 C C . SER A 1 108 ? -0.950 -0.022 -21.054 1.00 91.75 108 SER A C 1
ATOM 831 O O . SER A 1 108 ? -1.212 0.285 -19.889 1.00 91.75 108 SER A O 1
ATOM 833 N N . GLY A 1 109 ? -1.819 0.165 -22.052 1.00 83.06 109 GLY A N 1
ATOM 834 C CA . GLY A 1 109 ? -3.199 0.636 -21.855 1.00 83.06 109 GLY A CA 1
ATOM 835 C C . GLY A 1 109 ? -3.336 1.979 -21.125 1.00 83.06 109 GLY A C 1
ATOM 836 O O . GLY A 1 109 ? -4.302 2.170 -20.394 1.00 83.06 109 GLY A O 1
ATOM 837 N N . GLY A 1 110 ? -2.365 2.889 -21.272 1.00 85.44 110 GLY A N 1
ATOM 838 C CA . GLY A 1 110 ? -2.363 4.197 -20.597 1.00 85.44 110 GLY A CA 1
ATOM 839 C C . GLY A 1 110 ? -1.752 4.203 -19.189 1.00 85.44 110 GLY A C 1
ATOM 840 O O . GLY A 1 110 ? -1.670 5.258 -18.564 1.00 85.44 110 GLY A O 1
ATOM 841 N N . PHE A 1 111 ? -1.272 3.060 -18.693 1.00 91.00 111 PHE A N 1
ATOM 842 C CA . PHE A 1 111 ? -0.693 2.931 -17.356 1.00 91.00 111 PHE A CA 1
ATOM 843 C C . PHE A 1 111 ? 0.738 2.394 -17.391 1.00 91.00 111 PHE A C 1
ATOM 845 O O . PHE A 1 111 ? 1.123 1.663 -18.299 1.00 91.00 111 PHE A O 1
ATOM 852 N N . ILE A 1 112 ? 1.516 2.730 -16.363 1.00 95.75 112 ILE A N 1
ATOM 853 C CA . ILE A 1 112 ? 2.858 2.209 -16.099 1.00 95.75 112 ILE A CA 1
ATOM 854 C C . ILE A 1 112 ? 2.788 1.221 -14.937 1.00 95.75 112 ILE A C 1
ATOM 856 O O . ILE A 1 112 ? 2.555 1.612 -13.790 1.00 95.75 112 ILE A O 1
ATOM 860 N N . TYR A 1 113 ? 3.054 -0.046 -15.233 1.00 95.38 113 TYR A N 1
ATOM 861 C CA . TYR A 1 113 ? 3.200 -1.129 -14.265 1.00 95.38 113 TYR A CA 1
ATOM 862 C C . TYR A 1 113 ? 4.644 -1.156 -13.768 1.00 95.38 113 TYR A C 1
ATOM 864 O O . TYR A 1 113 ? 5.578 -1.266 -14.560 1.00 95.38 113 TYR A O 1
ATOM 872 N N . ASN A 1 114 ? 4.856 -0.996 -12.466 1.00 96.50 114 ASN A N 1
ATOM 873 C CA . ASN A 1 114 ? 6.194 -0.904 -11.888 1.00 96.50 114 ASN A CA 1
ATOM 874 C C . ASN A 1 114 ? 6.233 -1.479 -10.476 1.00 96.50 114 ASN A C 1
ATOM 876 O O . ASN A 1 114 ? 5.246 -1.412 -9.749 1.00 96.50 114 ASN A O 1
ATOM 880 N N . TYR A 1 115 ? 7.401 -1.956 -10.059 1.00 94.50 115 TYR A N 1
ATOM 881 C CA . TYR A 1 115 ? 7.610 -2.375 -8.679 1.00 94.50 115 TYR A CA 1
ATOM 882 C C . TYR A 1 115 ? 7.753 -1.168 -7.757 1.00 94.50 115 TYR A C 1
ATOM 884 O O . TYR A 1 115 ? 8.563 -0.281 -8.021 1.00 94.50 115 TYR A O 1
ATOM 892 N N . SER A 1 116 ? 7.007 -1.116 -6.660 1.00 87.75 116 SER A N 1
ATOM 893 C CA . SER A 1 116 ? 7.195 -0.116 -5.617 1.00 87.75 116 SER A CA 1
ATOM 894 C C . SER A 1 116 ? 8.099 -0.680 -4.528 1.00 87.75 116 SER A C 1
ATOM 896 O O . SER A 1 116 ? 7.611 -1.375 -3.653 1.00 87.75 116 SER A O 1
ATOM 898 N N . ASN A 1 117 ? 9.384 -0.304 -4.500 1.00 82.25 117 ASN A N 1
ATOM 899 C CA . ASN A 1 117 ? 10.297 -0.731 -3.420 1.00 82.25 117 ASN A CA 1
ATOM 900 C C . ASN A 1 117 ? 9.783 -0.333 -2.018 1.00 82.25 117 ASN A C 1
ATOM 902 O O . ASN A 1 117 ? 10.143 -0.939 -1.026 1.00 82.25 117 ASN A O 1
ATOM 906 N N . LYS A 1 118 ? 8.924 0.696 -1.921 1.00 77.94 118 LYS A N 1
ATOM 907 C CA . LYS A 1 118 ? 8.319 1.121 -0.649 1.00 77.94 118 LYS A CA 1
ATOM 908 C C . LYS A 1 118 ? 7.161 0.223 -0.198 1.00 77.94 118 LYS A C 1
ATOM 910 O O . LYS A 1 118 ? 6.974 0.049 0.999 1.00 77.94 118 LYS A O 1
ATOM 915 N N . GLN A 1 119 ? 6.323 -0.223 -1.132 1.00 73.50 119 GLN A N 1
ATOM 916 C CA . GLN A 1 119 ? 5.171 -1.084 -0.823 1.00 73.50 119 GLN A CA 1
ATOM 917 C C . GLN A 1 119 ? 5.512 -2.571 -0.985 1.00 73.50 119 GLN A C 1
ATOM 919 O O . GLN A 1 119 ? 4.696 -3.412 -0.648 1.00 73.50 119 GLN A O 1
ATOM 924 N N . ASP A 1 120 ? 6.699 -2.865 -1.516 1.00 81.50 120 ASP A N 1
ATOM 925 C CA . ASP A 1 120 ? 7.199 -4.195 -1.855 1.00 81.50 120 ASP A CA 1
ATOM 926 C C . ASP A 1 120 ? 6.261 -4.999 -2.772 1.00 81.50 120 ASP A C 1
ATOM 928 O O . ASP A 1 120 ? 6.152 -6.216 -2.681 1.00 81.50 120 ASP A O 1
ATOM 932 N N . ILE A 1 121 ? 5.564 -4.294 -3.670 1.00 79.88 121 ILE A N 1
ATOM 933 C CA . ILE A 1 121 ? 4.599 -4.872 -4.610 1.00 79.88 121 ILE A CA 1
ATOM 934 C C . ILE A 1 121 ? 4.610 -4.146 -5.954 1.00 79.88 121 ILE A C 1
ATOM 936 O O . ILE A 1 121 ? 5.004 -2.977 -6.064 1.00 79.88 121 ILE A O 1
ATOM 940 N N . VAL A 1 122 ? 4.103 -4.807 -6.989 1.00 83.00 122 VAL A N 1
ATOM 941 C CA . VAL A 1 122 ? 3.804 -4.183 -8.279 1.00 83.00 122 VAL A CA 1
ATOM 942 C C . VAL A 1 122 ? 2.572 -3.288 -8.164 1.00 83.00 122 VAL A C 1
ATOM 944 O O . VAL A 1 122 ? 1.503 -3.702 -7.717 1.00 83.00 122 VAL A O 1
ATOM 947 N N . VAL A 1 123 ? 2.704 -2.057 -8.645 1.00 83.62 123 VAL A N 1
ATOM 948 C CA . VAL A 1 123 ? 1.634 -1.059 -8.713 1.00 83.62 123 VAL A CA 1
ATOM 949 C C . VAL A 1 123 ? 1.467 -0.564 -10.149 1.00 83.62 123 VAL A C 1
ATOM 951 O O . VAL A 1 123 ? 2.401 -0.633 -10.951 1.00 83.62 123 VAL A O 1
ATOM 954 N N . LYS A 1 124 ? 0.302 0.006 -10.471 1.00 88.00 124 LYS A N 1
ATOM 955 C CA . LYS A 1 124 ? 0.091 0.765 -11.714 1.00 88.00 124 LYS A CA 1
ATOM 956 C C . LYS A 1 124 ? -0.248 2.218 -11.433 1.00 88.00 124 LYS A C 1
ATOM 958 O O . LYS A 1 124 ? -0.915 2.527 -10.449 1.00 88.00 124 LYS A O 1
ATOM 963 N N . GLN A 1 125 ? 0.216 3.107 -12.300 1.00 86.44 125 GLN A N 1
ATOM 964 C CA . GLN A 1 125 ? -0.018 4.551 -12.214 1.00 86.44 125 GLN A CA 1
ATOM 965 C C . GLN A 1 125 ? -0.071 5.148 -13.624 1.00 86.44 125 GLN A C 1
ATOM 967 O O . GLN A 1 125 ? 0.464 4.546 -14.551 1.00 86.44 125 GLN A O 1
ATOM 972 N N . THR A 1 126 ? -0.683 6.320 -13.806 1.00 88.69 126 THR A N 1
ATOM 973 C CA . THR A 1 126 ? -0.534 7.060 -15.073 1.00 88.69 126 THR A CA 1
ATOM 974 C C . THR A 1 126 ? 0.900 7.595 -15.204 1.00 88.69 126 THR A C 1
ATOM 976 O O . THR A 1 126 ? 1.595 7.715 -14.184 1.00 88.69 126 THR A O 1
ATOM 979 N N . PRO A 1 127 ? 1.374 7.938 -16.416 1.00 90.75 127 PRO A N 1
ATOM 980 C CA . PRO A 1 127 ? 2.689 8.552 -16.598 1.00 90.75 127 PRO A CA 1
ATOM 981 C C . PRO A 1 127 ? 2.906 9.809 -15.747 1.00 90.75 127 PRO A C 1
ATOM 983 O O . PRO A 1 127 ? 3.974 9.981 -15.159 1.00 90.75 127 PRO A O 1
ATOM 986 N N . GLU A 1 128 ? 1.882 10.648 -15.606 1.00 88.31 128 GLU A N 1
ATOM 987 C CA . GLU A 1 128 ? 1.924 11.886 -14.822 1.00 88.31 128 GLU A CA 1
ATOM 988 C C . GLU A 1 128 ? 2.109 11.571 -13.335 1.00 88.31 128 GLU A C 1
ATOM 990 O O . GLU A 1 128 ? 3.048 12.060 -12.707 1.00 88.31 128 GLU A O 1
ATOM 995 N N . ALA A 1 129 ? 1.276 10.679 -12.786 1.00 81.69 129 ALA A N 1
ATOM 996 C CA . ALA A 1 129 ? 1.357 10.269 -11.386 1.00 81.69 129 ALA A CA 1
ATOM 997 C C . ALA A 1 129 ? 2.680 9.553 -11.064 1.00 81.69 129 ALA A C 1
ATOM 999 O O . ALA A 1 129 ? 3.244 9.722 -9.978 1.00 81.69 129 ALA A O 1
ATOM 1000 N N . PHE A 1 130 ? 3.193 8.763 -12.010 1.00 91.75 130 PHE A N 1
ATOM 1001 C CA . PHE A 1 130 ? 4.488 8.103 -11.900 1.00 91.75 130 PHE A CA 1
ATOM 1002 C C . PHE A 1 130 ? 5.626 9.132 -11.847 1.00 91.75 130 PHE A C 1
ATOM 1004 O O . PHE A 1 130 ? 6.442 9.086 -10.926 1.00 91.75 130 PHE A O 1
ATOM 1011 N N . LEU A 1 131 ? 5.650 10.105 -12.765 1.00 92.19 131 LEU A N 1
ATOM 1012 C CA . LEU A 1 131 ? 6.649 11.175 -12.784 1.00 92.19 131 LEU A CA 1
ATOM 1013 C C . LEU A 1 131 ? 6.591 12.042 -11.517 1.00 92.19 131 LEU A C 1
ATOM 1015 O O . LEU A 1 131 ? 7.627 12.303 -10.901 1.00 92.19 131 LEU A O 1
ATOM 1019 N N . ASP A 1 132 ? 5.399 12.470 -11.105 1.00 86.69 132 ASP A N 1
ATOM 1020 C CA . ASP A 1 132 ? 5.224 13.349 -9.946 1.00 86.69 132 ASP A CA 1
ATOM 1021 C C . ASP A 1 132 ? 5.649 12.673 -8.641 1.00 86.69 132 ASP A C 1
ATOM 1023 O O . ASP A 1 132 ? 6.288 13.305 -7.795 1.00 86.69 132 ASP A O 1
ATOM 1027 N N . ARG A 1 133 ? 5.419 11.360 -8.505 1.00 86.75 133 ARG A N 1
ATOM 1028 C CA . ARG A 1 133 ? 5.956 10.575 -7.385 1.00 86.75 133 ARG A CA 1
ATOM 1029 C C . ARG A 1 133 ? 7.474 10.718 -7.278 1.00 86.75 133 ARG A C 1
ATOM 1031 O O . ARG A 1 133 ? 7.988 10.936 -6.180 1.00 86.75 133 ARG A O 1
ATOM 1038 N N . PHE A 1 134 ? 8.201 10.616 -8.389 1.00 88.44 134 PHE A N 1
ATOM 1039 C CA . PHE A 1 134 ? 9.664 10.692 -8.371 1.00 88.44 134 PHE A CA 1
ATOM 1040 C C . PHE A 1 134 ? 10.201 12.114 -8.261 1.00 88.44 134 PHE A C 1
ATOM 1042 O O . PHE A 1 134 ? 11.214 12.303 -7.591 1.00 88.44 134 PHE A O 1
ATOM 1049 N N . LYS A 1 135 ? 9.507 13.123 -8.800 1.00 88.44 135 LYS A N 1
ATOM 1050 C CA . LYS A 1 135 ? 9.816 14.531 -8.494 1.00 88.44 135 LYS A CA 1
ATOM 1051 C C . LYS A 1 135 ? 9.749 14.787 -6.988 1.00 88.44 135 LYS A C 1
ATOM 1053 O O . LYS A 1 135 ? 10.693 15.327 -6.419 1.00 88.44 135 LYS A O 1
ATOM 1058 N N . ASN A 1 136 ? 8.681 14.321 -6.341 1.00 82.88 136 ASN A N 1
ATOM 1059 C CA . ASN A 1 136 ? 8.473 14.504 -4.905 1.00 82.88 136 ASN A CA 1
ATOM 1060 C C . ASN A 1 136 ? 9.452 13.686 -4.049 1.00 82.88 136 ASN A C 1
ATOM 1062 O O . ASN A 1 136 ? 9.842 14.126 -2.973 1.00 82.88 136 ASN A O 1
ATOM 1066 N N . THR A 1 137 ? 9.859 12.503 -4.517 1.00 79.94 137 THR A N 1
ATOM 1067 C CA . THR A 1 137 ? 10.741 11.604 -3.751 1.00 79.94 137 THR A CA 1
ATOM 1068 C C . THR A 1 137 ? 12.222 11.953 -3.918 1.00 79.94 137 THR A C 1
ATOM 1070 O O . THR A 1 137 ? 12.986 11.901 -2.958 1.00 79.94 137 THR A O 1
ATOM 1073 N N . TYR A 1 138 ? 12.660 12.283 -5.135 1.00 83.38 138 TYR A N 1
ATOM 1074 C CA . TYR A 1 138 ? 14.081 12.441 -5.460 1.00 83.38 138 TYR A CA 1
ATOM 1075 C C . TYR A 1 138 ? 14.530 13.896 -5.620 1.00 83.38 138 TYR A C 1
ATOM 1077 O O . TYR A 1 138 ? 15.741 14.146 -5.521 1.00 83.38 138 TYR A O 1
ATOM 1085 N N . GLY A 1 139 ? 13.589 14.826 -5.831 1.00 80.69 139 GLY A N 1
ATOM 1086 C CA . GLY A 1 139 ? 13.859 16.211 -6.220 1.00 80.69 139 GLY A CA 1
ATOM 1087 C C . GLY A 1 139 ? 14.470 16.318 -7.623 1.00 80.69 139 GLY A C 1
ATOM 1088 O O . GLY A 1 139 ? 14.509 15.346 -8.376 1.00 80.69 139 GLY A O 1
ATOM 1089 N N . GLY A 1 140 ? 14.995 17.492 -7.975 1.00 83.25 140 GLY A N 1
ATOM 1090 C CA . GLY A 1 140 ? 15.717 17.704 -9.238 1.00 83.25 140 GLY A CA 1
ATOM 1091 C C . GLY A 1 140 ? 14.825 17.789 -10.483 1.00 83.25 140 GLY A C 1
ATOM 1092 O O . GLY A 1 140 ? 13.600 17.890 -10.396 1.00 83.25 140 GLY A O 1
ATOM 1093 N N . ASN A 1 141 ? 15.451 17.762 -11.661 1.00 92.88 141 ASN A N 1
ATOM 1094 C CA . ASN A 1 141 ? 14.775 17.902 -12.952 1.00 92.88 141 ASN A CA 1
ATOM 1095 C C . ASN A 1 141 ? 14.478 16.512 -13.527 1.00 92.88 141 ASN A C 1
ATOM 1097 O O . ASN A 1 141 ? 15.072 16.091 -14.522 1.00 92.88 141 ASN A O 1
ATOM 1101 N N . GLN A 1 142 ? 13.588 15.779 -12.850 1.00 94.06 142 GLN A N 1
ATOM 1102 C CA . GLN A 1 142 ? 13.187 14.433 -13.262 1.00 94.06 142 GLN A CA 1
ATOM 1103 C C . GLN A 1 142 ? 12.537 14.455 -14.654 1.00 94.06 142 GLN A C 1
ATOM 1105 O O . GLN A 1 142 ? 11.764 15.359 -14.986 1.00 94.06 142 GLN A O 1
ATOM 1110 N N . GLY A 1 143 ? 12.842 13.445 -15.464 1.00 94.75 143 GLY A N 1
ATOM 1111 C CA . GLY A 1 143 ? 12.253 13.227 -16.781 1.00 94.75 143 GLY A CA 1
ATOM 1112 C C . GLY A 1 143 ? 11.821 11.778 -16.968 1.00 94.75 143 GLY A C 1
ATOM 1113 O O . GLY A 1 143 ? 12.389 10.875 -16.352 1.00 94.75 143 GLY A O 1
ATOM 1114 N N . LEU A 1 144 ? 10.814 11.577 -17.820 1.00 97.75 144 LEU A N 1
ATOM 1115 C CA . LEU A 1 144 ? 10.448 10.259 -18.326 1.00 97.75 144 LEU A CA 1
ATOM 1116 C C . LEU A 1 144 ? 11.140 10.006 -19.665 1.00 97.75 144 LEU A C 1
ATOM 1118 O O . LEU A 1 144 ? 11.216 10.896 -20.517 1.00 97.75 144 LEU A O 1
ATOM 1122 N N . PHE A 1 145 ? 11.580 8.771 -19.852 1.00 98.19 145 PHE A N 1
ATOM 1123 C CA . PHE A 1 145 ? 12.205 8.286 -21.075 1.00 98.19 145 PHE A CA 1
ATOM 1124 C C . PHE A 1 145 ? 11.565 6.960 -21.463 1.00 98.19 145 PHE A C 1
ATOM 1126 O O . PHE A 1 145 ? 11.242 6.163 -20.582 1.00 98.19 145 PHE A O 1
ATOM 1133 N N . TYR A 1 146 ? 11.386 6.713 -22.757 1.00 98.06 146 TYR A N 1
ATOM 1134 C CA . TYR A 1 146 ? 10.961 5.399 -23.227 1.00 98.06 146 TYR A CA 1
ATOM 1135 C C . TYR A 1 146 ? 12.166 4.547 -23.620 1.00 98.06 146 TYR A C 1
ATOM 1137 O O . TYR A 1 146 ? 13.206 5.079 -24.013 1.00 98.06 146 TYR A O 1
ATOM 1145 N N . GLY A 1 147 ? 11.985 3.231 -23.565 1.00 97.31 147 GLY A N 1
ATOM 1146 C CA . GLY A 1 147 ? 12.814 2.259 -24.269 1.00 97.31 147 GLY A CA 1
ATOM 1147 C C . GLY A 1 147 ? 11.940 1.206 -24.939 1.00 97.31 147 GLY A C 1
ATOM 1148 O O . GLY A 1 147 ? 10.943 0.754 -24.377 1.00 97.31 147 GLY A O 1
ATOM 1149 N N . THR A 1 148 ? 12.276 0.841 -26.167 1.00 96.56 148 THR A N 1
ATOM 1150 C CA . THR A 1 148 ? 11.663 -0.309 -26.848 1.00 96.56 148 THR A CA 1
ATOM 1151 C C . THR A 1 148 ? 12.144 -1.610 -26.215 1.00 96.56 148 THR A C 1
ATOM 1153 O O . THR A 1 148 ? 13.229 -1.656 -25.636 1.00 96.56 148 THR A O 1
ATOM 1156 N N . PHE A 1 149 ? 11.327 -2.662 -26.280 1.00 95.56 149 PHE A N 1
ATOM 1157 C CA . PHE A 1 149 ? 11.684 -3.931 -25.652 1.00 95.56 149 PHE A CA 1
ATOM 1158 C C . PHE A 1 149 ? 12.972 -4.513 -26.256 1.00 95.56 149 PHE A C 1
ATOM 1160 O O . PHE A 1 149 ? 13.093 -4.545 -27.486 1.00 95.56 149 PHE A O 1
ATOM 1167 N N . PRO A 1 150 ? 13.918 -4.979 -25.417 1.00 94.38 150 PRO A N 1
ATOM 1168 C CA . PRO A 1 150 ? 15.094 -5.702 -25.881 1.00 94.38 150 PRO A CA 1
ATOM 1169 C C . PRO A 1 150 ? 14.739 -6.909 -26.759 1.00 94.38 150 PRO A C 1
ATOM 1171 O O . PRO A 1 150 ? 13.674 -7.512 -26.579 1.00 94.38 150 PRO A O 1
ATOM 1174 N N . PRO A 1 151 ? 15.620 -7.299 -27.696 1.00 88.44 151 PRO A N 1
ATOM 1175 C CA . PRO A 1 151 ? 15.431 -8.514 -28.477 1.00 88.44 151 PRO A CA 1
ATOM 1176 C C . PRO A 1 151 ? 15.275 -9.736 -27.562 1.00 88.44 151 PRO A C 1
ATOM 1178 O O . PRO A 1 151 ? 16.050 -9.916 -26.627 1.00 88.44 151 PRO A O 1
ATOM 1181 N N . GLY A 1 152 ? 14.281 -10.581 -27.841 1.00 84.94 152 GLY A N 1
ATOM 1182 C CA . GLY A 1 152 ? 14.001 -11.774 -27.034 1.00 84.94 152 GLY A CA 1
ATOM 1183 C C . GLY A 1 152 ? 13.159 -11.530 -25.778 1.00 84.94 152 GLY A C 1
ATOM 1184 O O . GLY A 1 152 ? 12.974 -12.467 -25.011 1.00 84.94 152 GLY A O 1
ATOM 1185 N N . ALA A 1 153 ? 12.634 -10.317 -25.570 1.00 93.31 153 ALA A N 1
ATOM 1186 C CA . ALA A 1 153 ? 11.654 -10.062 -24.518 1.00 93.31 153 ALA A CA 1
ATOM 1187 C C . ALA A 1 153 ? 10.336 -10.817 -24.774 1.00 93.31 153 ALA A C 1
ATOM 1189 O O . ALA A 1 153 ? 9.742 -10.692 -25.850 1.00 93.31 153 ALA A O 1
ATOM 1190 N N . ASP A 1 154 ? 9.828 -11.502 -23.751 1.00 92.62 154 ASP A N 1
ATOM 1191 C CA . ASP A 1 154 ? 8.481 -12.075 -23.746 1.00 92.62 154 ASP A CA 1
ATOM 1192 C C . ASP A 1 154 ? 7.456 -10.957 -23.509 1.00 92.62 154 ASP A C 1
ATOM 1194 O O . ASP A 1 154 ? 7.148 -10.584 -22.376 1.00 92.62 154 ASP A O 1
ATOM 1198 N N . VAL A 1 155 ? 6.956 -10.361 -24.596 1.00 91.38 155 VAL A N 1
ATOM 1199 C CA . VAL A 1 155 ? 6.047 -9.209 -24.514 1.00 91.38 155 VAL A CA 1
ATOM 1200 C C . VAL A 1 155 ? 4.667 -9.645 -23.986 1.00 91.38 155 VAL A C 1
ATOM 1202 O O . VAL A 1 155 ? 4.033 -10.516 -24.587 1.00 91.38 155 VAL A O 1
ATOM 1205 N N . PRO A 1 156 ? 4.159 -9.037 -22.893 1.00 88.12 156 PRO A N 1
ATOM 1206 C CA . PRO A 1 156 ? 2.833 -9.334 -22.358 1.00 88.12 156 PRO A CA 1
ATOM 1207 C C . PRO A 1 156 ? 1.708 -8.945 -23.328 1.00 88.12 156 PRO A C 1
ATOM 1209 O O . PRO A 1 156 ? 1.889 -8.135 -24.236 1.00 88.12 156 PRO A O 1
ATOM 1212 N N . GLU A 1 157 ? 0.509 -9.476 -23.099 1.00 85.19 157 GLU A N 1
ATOM 1213 C CA . GLU A 1 157 ? -0.677 -9.081 -23.864 1.00 85.19 157 GLU A CA 1
ATOM 1214 C C . GLU A 1 157 ? -1.032 -7.607 -23.587 1.00 85.19 157 GLU A C 1
ATOM 1216 O O . GLU A 1 157 ? -1.033 -7.195 -22.419 1.00 85.19 157 GLU A O 1
ATOM 1221 N N . PRO A 1 158 ? -1.369 -6.807 -24.619 1.00 80.12 158 PRO A N 1
ATOM 1222 C CA . PRO A 1 158 ? -1.741 -5.409 -24.434 1.00 80.12 158 PRO A CA 1
ATOM 1223 C C . PRO A 1 158 ? -2.980 -5.249 -23.551 1.00 80.12 158 PRO A C 1
ATOM 1225 O O . PRO A 1 158 ? -3.985 -5.944 -23.721 1.00 80.12 158 PRO A O 1
ATOM 1228 N N . GLU A 1 159 ? -2.937 -4.273 -22.647 1.00 77.69 159 GLU A N 1
ATOM 1229 C CA . GLU A 1 159 ? -4.126 -3.834 -21.926 1.00 77.69 159 GLU A CA 1
ATOM 1230 C C . GLU A 1 159 ? -5.009 -2.999 -22.860 1.00 77.69 159 GLU A C 1
ATOM 1232 O O . GLU A 1 159 ? -4.512 -2.207 -23.666 1.00 77.69 159 GLU A O 1
ATOM 1237 N N . GLN A 1 160 ? -6.330 -3.148 -22.745 1.00 68.12 160 GLN A N 1
ATOM 1238 C CA . GLN A 1 160 ? -7.258 -2.279 -23.468 1.00 68.12 160 GLN A CA 1
ATOM 1239 C C . GLN A 1 160 ? -7.116 -0.851 -22.933 1.00 68.12 160 GLN A C 1
ATOM 1241 O O . GLN A 1 160 ? -7.148 -0.630 -21.722 1.00 68.12 160 GLN A O 1
ATOM 1246 N N . ALA A 1 161 ? -6.943 0.118 -23.834 1.00 52.12 161 ALA A N 1
ATOM 1247 C CA . ALA A 1 161 ? -6.896 1.524 -23.459 1.00 52.12 161 ALA A CA 1
ATOM 1248 C C . ALA A 1 161 ? -8.230 1.922 -22.808 1.00 52.12 161 ALA A C 1
ATOM 1250 O O . ALA A 1 161 ? -9.291 1.757 -23.411 1.00 52.12 161 ALA A O 1
ATOM 1251 N N . MET A 1 162 ? -8.183 2.434 -21.577 1.00 42.94 162 MET A N 1
ATOM 1252 C CA . MET A 1 162 ? -9.355 3.079 -20.989 1.00 42.94 162 MET A CA 1
ATOM 1253 C C . MET A 1 162 ? -9.615 4.411 -21.712 1.00 42.94 162 MET A C 1
ATOM 1255 O O . MET A 1 162 ? -8.651 5.095 -22.059 1.00 42.94 162 MET A O 1
ATOM 1259 N N . PRO A 1 163 ? -10.880 4.804 -21.941 1.00 37.16 163 PRO A N 1
ATOM 1260 C CA . PRO A 1 163 ? -11.189 6.107 -22.518 1.00 37.16 163 PRO A CA 1
ATOM 1261 C C . PRO A 1 163 ? -10.657 7.240 -21.624 1.00 37.16 163 PRO A C 1
ATOM 1263 O O . PRO A 1 163 ? -10.779 7.192 -20.397 1.00 37.16 163 PRO A O 1
ATOM 1266 N N . GLU A 1 164 ? -10.052 8.252 -22.251 1.00 31.95 164 GLU A N 1
ATOM 1267 C CA . GLU A 1 164 ? -9.535 9.455 -21.591 1.00 31.95 164 GLU A CA 1
ATOM 1268 C C . GLU A 1 164 ? -10.656 10.170 -20.817 1.00 31.95 164 GLU A C 1
ATOM 1270 O O . GLU A 1 164 ? -11.693 10.505 -21.386 1.00 31.95 164 GLU A O 1
ATOM 1275 N N . GLY A 1 165 ? -10.454 10.415 -19.515 1.00 31.44 165 GLY A N 1
ATOM 1276 C CA . GLY A 1 165 ? -11.356 11.251 -18.708 1.00 31.44 165 GLY A CA 1
ATOM 1277 C C . GLY A 1 165 ? -11.767 10.709 -17.336 1.00 31.44 165 GLY A C 1
ATOM 1278 O O . GLY A 1 165 ? -12.416 11.431 -16.582 1.00 31.44 165 GLY A O 1
ATOM 1279 N N . ALA A 1 166 ? -11.389 9.484 -16.961 1.00 30.97 166 ALA A N 1
ATOM 1280 C CA . ALA A 1 166 ? -11.650 8.985 -15.610 1.00 30.97 166 ALA A CA 1
ATOM 1281 C C . ALA A 1 166 ? -10.572 9.487 -14.620 1.00 30.97 166 ALA A C 1
ATOM 1283 O O . ALA A 1 166 ? -9.385 9.229 -14.844 1.00 30.97 166 ALA A O 1
ATOM 1284 N N . PRO A 1 167 ? -10.931 10.188 -13.525 1.00 29.06 167 PRO A N 1
ATOM 1285 C CA . PRO A 1 167 ? -9.976 10.517 -12.471 1.00 29.06 167 PRO A CA 1
ATOM 1286 C C . PRO A 1 167 ? -9.400 9.234 -11.846 1.00 29.06 167 PRO A C 1
ATOM 1288 O O . PRO A 1 167 ? -10.037 8.178 -11.901 1.00 29.06 167 PRO A O 1
ATOM 1291 N N . PRO A 1 168 ? -8.194 9.300 -11.252 1.00 33.69 168 PRO A N 1
ATOM 1292 C CA . PRO A 1 168 ? -7.484 8.126 -10.768 1.00 33.69 168 PRO A CA 1
ATOM 1293 C C . PRO A 1 168 ? -8.300 7.425 -9.682 1.00 33.69 168 PRO A C 1
ATOM 1295 O O . PRO A 1 168 ? -8.390 7.905 -8.553 1.00 33.69 168 PRO A O 1
ATOM 1298 N N . ALA A 1 169 ? -8.843 6.252 -9.996 1.00 32.59 169 ALA A N 1
ATOM 1299 C CA . ALA A 1 169 ? -9.142 5.290 -8.957 1.00 32.59 169 ALA A CA 1
ATOM 1300 C C . ALA A 1 169 ? -7.788 4.800 -8.433 1.00 32.59 169 ALA A C 1
ATOM 1302 O O . ALA A 1 169 ? -7.052 4.091 -9.127 1.00 32.59 169 ALA A O 1
ATOM 1303 N N . ALA A 1 170 ? -7.440 5.197 -7.205 1.00 36.94 170 ALA A N 1
ATOM 1304 C CA . ALA A 1 170 ? -6.568 4.367 -6.389 1.00 36.94 170 ALA A CA 1
ATOM 1305 C C . ALA A 1 170 ? -7.090 2.928 -6.500 1.00 36.94 170 ALA A C 1
ATOM 1307 O O . ALA A 1 170 ? -8.304 2.731 -6.581 1.00 36.94 170 ALA A O 1
ATOM 1308 N N . ILE A 1 171 ? -6.202 1.934 -6.539 1.00 39.19 171 ILE A N 1
ATOM 1309 C CA . ILE A 1 171 ? -6.629 0.549 -6.343 1.00 39.19 171 ILE A CA 1
ATOM 1310 C C . ILE A 1 171 ? -7.165 0.492 -4.910 1.00 39.19 171 ILE A C 1
ATOM 1312 O O . ILE A 1 171 ? -6.422 0.261 -3.963 1.00 39.19 171 ILE A O 1
ATOM 1316 N N . GLN A 1 172 ? -8.442 0.820 -4.753 1.00 42.38 172 GLN A N 1
ATOM 1317 C CA . GLN A 1 172 ? -9.242 0.378 -3.643 1.00 42.38 172 GLN A CA 1
ATOM 1318 C C . GLN A 1 172 ? -9.606 -1.056 -4.018 1.00 42.38 172 GLN A C 1
ATOM 1320 O O . GLN A 1 172 ? -10.188 -1.260 -5.090 1.00 42.38 172 GLN A O 1
ATOM 1325 N N . PRO A 1 173 ? -9.199 -2.055 -3.226 1.00 46.94 173 PRO A N 1
ATOM 1326 C CA . PRO A 1 173 ? -9.756 -3.390 -3.371 1.00 46.94 173 PRO A CA 1
ATOM 1327 C C . PRO A 1 173 ? -11.279 -3.252 -3.436 1.00 46.94 173 PRO A C 1
ATOM 1329 O O . PRO A 1 173 ? -11.858 -2.450 -2.699 1.00 46.94 173 PRO A O 1
ATOM 1332 N N . GLN A 1 174 ? -11.915 -3.946 -4.383 1.00 44.91 174 GLN A N 1
ATOM 1333 C CA . GLN A 1 174 ? -13.374 -3.983 -4.426 1.00 44.91 174 GLN A CA 1
ATOM 1334 C C . GLN A 1 174 ? -13.844 -4.449 -3.053 1.00 44.91 174 GLN A C 1
ATOM 1336 O O . GLN A 1 174 ? -13.455 -5.531 -2.625 1.00 44.91 174 GLN A O 1
ATOM 1341 N N . ALA A 1 175 ? -14.623 -3.616 -2.363 1.00 54.19 175 ALA A N 1
ATOM 1342 C CA . ALA A 1 175 ? -15.196 -3.991 -1.084 1.00 54.19 175 ALA A CA 1
ATOM 1343 C C . ALA A 1 175 ? -16.078 -5.222 -1.315 1.00 54.19 175 ALA A C 1
ATOM 1345 O O . ALA A 1 175 ? -17.117 -5.139 -1.972 1.00 54.19 175 ALA A O 1
ATOM 1346 N N . ILE A 1 176 ? -15.620 -6.373 -0.836 1.00 65.38 176 ILE A N 1
ATOM 1347 C CA . ILE A 1 176 ? -16.434 -7.576 -0.734 1.00 65.38 176 ILE A CA 1
ATOM 1348 C C . ILE A 1 176 ? -17.099 -7.475 0.636 1.00 65.38 176 ILE A C 1
ATOM 1350 O O . ILE A 1 176 ? -16.417 -7.218 1.621 1.00 65.38 176 ILE A O 1
ATOM 1354 N N . GLY A 1 177 ? -18.422 -7.618 0.697 1.00 73.75 177 GLY A N 1
ATOM 1355 C CA . GLY A 1 177 ? -19.186 -7.493 1.940 1.00 73.75 177 GLY A CA 1
ATOM 1356 C C . GLY A 1 177 ? -20.262 -6.405 1.897 1.00 73.75 177 GLY A C 1
ATOM 1357 O O . GLY A 1 177 ? -20.472 -5.755 0.866 1.00 73.75 177 GLY A O 1
ATOM 1358 N N . PRO A 1 178 ? -21.001 -6.227 3.003 1.00 81.50 178 PRO A N 1
ATOM 1359 C CA . PRO A 1 178 ? -22.074 -5.252 3.068 1.00 81.50 178 PRO A CA 1
ATOM 1360 C C . PRO A 1 178 ? -21.501 -3.835 2.942 1.00 81.50 178 PRO A C 1
ATOM 1362 O O . PRO A 1 178 ? -20.630 -3.414 3.700 1.00 81.50 178 PRO A O 1
ATOM 1365 N N . THR A 1 179 ? -21.989 -3.084 1.953 1.00 85.94 179 THR A N 1
ATOM 1366 C CA . THR A 1 179 ? -21.544 -1.706 1.719 1.00 85.94 179 THR A CA 1
ATOM 1367 C C . THR A 1 179 ? -22.338 -0.755 2.613 1.00 85.94 179 THR A C 1
ATOM 1369 O O . THR A 1 179 ? -23.563 -0.690 2.475 1.00 85.94 179 THR A O 1
ATOM 1372 N N . PRO A 1 180 ? -21.691 0.005 3.514 1.00 90.31 180 PRO A N 1
ATOM 1373 C CA . PRO A 1 180 ? -22.403 0.961 4.343 1.00 90.31 180 PRO A CA 1
ATOM 1374 C C . PRO A 1 180 ? -22.888 2.150 3.506 1.00 90.31 180 PRO A C 1
ATOM 1376 O O . PRO A 1 180 ? -22.141 2.725 2.711 1.00 90.31 180 PRO A O 1
ATOM 1379 N N . VAL A 1 181 ? -24.125 2.581 3.738 1.00 95.00 181 VAL A N 1
ATOM 1380 C CA . VAL A 1 181 ? -24.644 3.851 3.224 1.00 95.00 181 VAL A CA 1
ATOM 1381 C C . VAL A 1 181 ? -24.241 4.953 4.192 1.00 95.00 181 VAL A C 1
ATOM 1383 O O . VAL A 1 181 ? -24.668 4.956 5.346 1.00 95.00 181 VAL A O 1
ATOM 1386 N N . ILE A 1 182 ? -23.415 5.892 3.728 1.00 96.12 182 ILE A N 1
ATOM 1387 C CA . ILE A 1 182 ? -22.906 6.990 4.554 1.00 96.12 182 ILE A CA 1
ATOM 1388 C C . ILE A 1 182 ? -23.734 8.254 4.336 1.00 96.12 182 ILE A C 1
ATOM 1390 O O . ILE A 1 182 ? -23.794 8.792 3.230 1.00 96.12 182 ILE A O 1
ATOM 1394 N N . ARG A 1 183 ? -24.307 8.783 5.418 1.00 97.25 183 ARG A N 1
ATOM 1395 C CA . ARG A 1 183 ? -25.009 10.068 5.430 1.00 97.25 183 ARG A CA 1
ATOM 1396 C C . ARG A 1 183 ? -24.168 11.130 6.127 1.00 97.25 183 ARG A C 1
ATOM 1398 O O . ARG A 1 183 ? -23.719 10.959 7.260 1.00 97.25 183 ARG A O 1
ATOM 1405 N N . LYS A 1 184 ? -23.981 12.261 5.448 1.00 97.56 184 LYS A N 1
ATOM 1406 C CA . LYS A 1 184 ? -23.191 13.405 5.918 1.00 97.56 184 LYS A CA 1
ATOM 1407 C C . LYS A 1 184 ? -24.114 14.566 6.291 1.00 97.56 184 LYS A C 1
ATOM 1409 O O . LYS A 1 184 ? -24.958 14.961 5.494 1.00 97.56 184 LYS A O 1
ATOM 1414 N N . VAL A 1 185 ? -23.944 15.127 7.487 1.00 97.19 185 VAL A N 1
ATOM 1415 C CA . VAL A 1 185 ? -24.773 16.222 8.024 1.00 97.19 185 VAL A CA 1
ATOM 1416 C C . VAL A 1 185 ? -23.884 17.354 8.505 1.00 97.19 185 VAL A C 1
ATOM 1418 O O . VAL A 1 185 ? -22.907 17.110 9.203 1.00 97.19 185 VAL A O 1
ATOM 1421 N N . LEU A 1 186 ? -24.222 18.600 8.183 1.00 96.50 186 LEU A N 1
ATOM 1422 C CA . LEU A 1 186 ? -23.499 19.755 8.710 1.00 96.50 186 LEU A CA 1
ATOM 1423 C C . LEU A 1 186 ? -23.722 19.863 10.231 1.00 96.50 186 LEU A C 1
ATOM 1425 O O . LEU A 1 186 ? -24.844 20.056 10.689 1.00 96.50 186 LEU A O 1
ATOM 1429 N N . ALA A 1 187 ? -22.654 19.707 11.013 1.00 91.69 187 ALA A N 1
ATOM 1430 C CA . ALA A 1 187 ? -22.695 19.720 12.477 1.00 91.69 187 ALA A CA 1
ATOM 1431 C C . ALA A 1 187 ? -22.345 21.096 13.057 1.00 91.69 187 ALA A C 1
ATOM 1433 O O . ALA A 1 187 ? -22.879 21.508 14.083 1.00 91.69 187 ALA A O 1
ATOM 1434 N N . THR A 1 188 ? -21.421 21.795 12.400 1.00 89.56 188 THR A N 1
ATOM 1435 C CA . THR A 1 188 ? -21.079 23.203 12.628 1.00 89.56 188 THR A CA 1
ATOM 1436 C C . THR A 1 188 ? -20.837 23.864 11.274 1.00 89.56 188 THR A C 1
ATOM 1438 O O . THR A 1 188 ? -20.783 23.173 10.263 1.00 89.56 188 THR A O 1
ATOM 1441 N N . ALA A 1 189 ? -20.599 25.177 11.232 1.00 89.56 189 ALA A N 1
ATOM 1442 C CA . ALA A 1 189 ? -20.310 25.894 9.984 1.00 89.56 189 ALA A CA 1
ATOM 1443 C C . ALA A 1 189 ? -19.155 25.299 9.143 1.00 89.56 189 ALA A C 1
ATOM 1445 O O . ALA A 1 189 ? -19.063 25.582 7.954 1.00 89.56 189 ALA A O 1
ATOM 1446 N N . THR A 1 190 ? -18.263 24.501 9.743 1.00 89.38 190 THR A N 1
ATOM 1447 C CA . THR A 1 190 ? -17.054 23.977 9.083 1.00 89.38 190 THR A CA 1
ATOM 1448 C C . THR A 1 190 ? -16.843 22.472 9.235 1.00 89.38 190 THR A C 1
ATOM 1450 O O . THR A 1 190 ? -15.838 21.957 8.747 1.00 89.38 190 THR A O 1
ATOM 1453 N N . ARG A 1 191 ? -17.736 21.760 9.931 1.00 93.62 191 ARG A N 1
ATOM 1454 C CA . ARG A 1 191 ? -17.555 20.338 10.260 1.00 93.62 191 ARG A CA 1
ATOM 1455 C C . ARG A 1 191 ? -18.829 19.563 10.021 1.00 93.62 191 ARG A C 1
ATOM 1457 O O . ARG A 1 191 ? -19.917 20.036 10.352 1.00 93.62 191 ARG A O 1
ATOM 1464 N N . HIS A 1 192 ? -18.669 18.339 9.546 1.00 97.19 192 HIS A N 1
ATOM 1465 C CA . HIS A 1 192 ? -19.772 17.416 9.350 1.00 97.19 192 HIS A CA 1
ATOM 1466 C C . HIS A 1 192 ? -19.760 16.269 10.354 1.00 97.19 192 HIS A C 1
ATOM 1468 O O . HIS A 1 192 ? -18.709 15.784 10.770 1.00 97.19 192 HIS A O 1
ATOM 1474 N N . ASP A 1 193 ? -20.958 15.838 10.711 1.00 97.31 193 ASP A N 1
ATOM 1475 C CA . ASP A 1 193 ? -21.239 14.572 11.362 1.00 97.31 193 ASP A CA 1
ATOM 1476 C C . ASP A 1 193 ? -21.524 13.509 10.291 1.00 97.31 193 ASP A C 1
ATOM 1478 O O . ASP A 1 193 ? -22.185 13.784 9.286 1.00 97.31 193 ASP A O 1
ATOM 1482 N N . TYR A 1 194 ? -21.017 12.303 10.524 1.00 97.06 194 TYR A N 1
ATOM 1483 C CA . TYR A 1 194 ? -21.171 11.139 9.661 1.00 97.06 194 TYR A CA 1
ATOM 1484 C C . TYR A 1 194 ? -22.003 10.080 10.370 1.00 97.06 194 TYR A C 1
ATOM 1486 O O . TYR A 1 194 ? -21.757 9.756 11.535 1.00 97.06 194 TYR A O 1
ATOM 1494 N N . PHE A 1 195 ? -22.962 9.535 9.638 1.00 96.19 195 PHE A N 1
ATOM 1495 C CA . PHE A 1 195 ? -23.815 8.429 10.041 1.00 96.19 195 PHE A CA 1
ATOM 1496 C C . PHE A 1 195 ? -23.692 7.314 9.006 1.00 96.19 195 PHE A C 1
ATOM 1498 O O . PHE A 1 195 ? -23.393 7.589 7.842 1.00 96.19 195 PHE A O 1
ATOM 1505 N N . ALA A 1 196 ? -23.894 6.073 9.429 1.00 95.25 196 ALA A N 1
ATOM 1506 C CA . ALA A 1 196 ? -23.829 4.908 8.563 1.00 95.25 196 ALA A CA 1
ATOM 1507 C C . ALA A 1 196 ? -25.047 4.009 8.777 1.00 95.25 196 ALA A C 1
ATOM 1509 O O . ALA A 1 196 ? -25.517 3.849 9.899 1.00 95.25 196 ALA A O 1
ATOM 1510 N N . THR A 1 197 ? -25.532 3.422 7.690 1.00 94.81 197 THR A N 1
ATOM 1511 C CA . THR A 1 197 ? -26.537 2.350 7.678 1.00 94.81 197 THR A CA 1
ATOM 1512 C C . THR A 1 197 ? -25.912 1.138 7.001 1.00 94.81 197 THR A C 1
ATOM 1514 O O . THR A 1 197 ? -25.204 1.308 6.007 1.00 94.81 197 THR A O 1
ATOM 1517 N N . LEU A 1 198 ? -26.142 -0.067 7.518 1.00 91.19 198 LEU A N 1
ATOM 1518 C CA . LEU A 1 198 ? -25.579 -1.294 6.959 1.00 91.19 198 LEU A CA 1
ATOM 1519 C C . LEU A 1 198 ? -26.693 -2.310 6.690 1.00 91.19 198 LEU A C 1
ATOM 1521 O O . LEU A 1 198 ? -27.249 -2.875 7.623 1.00 91.19 198 LEU A O 1
ATOM 1525 N N . GLY A 1 199 ? -27.020 -2.535 5.415 1.00 86.69 199 GLY A N 1
ATOM 1526 C CA . GLY A 1 199 ? -28.195 -3.335 5.059 1.00 86.69 199 GLY A CA 1
ATOM 1527 C C . GLY A 1 199 ? -29.474 -2.716 5.632 1.00 86.69 199 GLY A C 1
ATOM 1528 O O . GLY A 1 199 ? -29.683 -1.512 5.492 1.00 86.69 199 GLY A O 1
ATOM 1529 N N . ASP A 1 200 ? -30.284 -3.535 6.302 1.00 86.44 200 ASP A N 1
ATOM 1530 C CA . ASP A 1 200 ? -31.542 -3.124 6.942 1.00 86.44 200 ASP A CA 1
ATOM 1531 C C . ASP A 1 200 ? -31.370 -2.708 8.420 1.00 86.44 200 ASP A C 1
ATOM 1533 O O . ASP A 1 200 ? -32.355 -2.463 9.120 1.00 86.44 200 ASP A O 1
ATOM 1537 N N . GLU A 1 201 ? -30.130 -2.627 8.918 1.00 89.25 201 GLU A N 1
ATOM 1538 C CA . GLU A 1 201 ? -29.855 -2.238 10.303 1.00 89.25 201 GLU A CA 1
ATOM 1539 C C . GLU A 1 201 ? -30.160 -0.754 10.562 1.00 89.25 201 GLU A C 1
ATOM 1541 O O . GLU A 1 201 ? -30.001 0.084 9.668 1.00 89.25 201 GLU A O 1
ATOM 1546 N N . PRO A 1 202 ? -30.535 -0.378 11.801 1.00 92.38 202 PRO A N 1
ATOM 1547 C CA . PRO A 1 202 ? -30.716 1.017 12.170 1.00 92.38 202 PRO A CA 1
ATOM 1548 C C . PRO A 1 202 ? -29.462 1.855 11.910 1.00 92.38 202 PRO A C 1
ATOM 1550 O O . PRO A 1 202 ? -28.331 1.441 12.173 1.00 92.38 202 PRO A O 1
ATOM 1553 N N . GLU A 1 203 ? -29.675 3.085 11.449 1.00 94.19 203 GLU A N 1
ATOM 1554 C CA . GLU A 1 203 ? -28.586 4.033 11.254 1.00 94.19 203 GLU A CA 1
ATOM 1555 C C . GLU A 1 203 ? -27.866 4.334 12.580 1.00 94.19 203 GLU A C 1
ATOM 1557 O O . GLU A 1 203 ? -28.494 4.588 13.612 1.00 94.19 203 GLU A O 1
ATOM 1562 N N . PHE A 1 204 ? -26.534 4.377 12.540 1.00 92.81 204 PHE A N 1
ATOM 1563 C CA . PHE A 1 204 ? -25.696 4.688 13.692 1.00 92.81 204 PHE A CA 1
ATOM 1564 C C . PHE A 1 204 ? -24.729 5.843 13.420 1.00 92.81 204 PHE A C 1
ATOM 1566 O O . PHE A 1 204 ? -24.345 6.143 12.287 1.00 92.81 204 PHE A O 1
ATOM 1573 N N . TYR A 1 205 ? -24.322 6.520 14.494 1.00 94.94 205 TYR A N 1
ATOM 1574 C CA . TYR A 1 205 ? -23.369 7.623 14.430 1.00 94.94 205 TYR A CA 1
ATOM 1575 C C . TYR A 1 205 ? -21.930 7.108 14.311 1.00 94.94 205 TYR A C 1
ATOM 1577 O O . TYR A 1 205 ? -21.460 6.354 15.161 1.00 94.94 205 TYR A O 1
ATOM 1585 N N . VAL A 1 206 ? -21.206 7.564 13.287 1.00 94.81 206 VAL A N 1
ATOM 1586 C CA . VAL A 1 206 ? -19.807 7.181 13.047 1.00 94.81 206 VAL A CA 1
ATOM 1587 C C . VAL A 1 206 ? -18.862 8.150 13.752 1.00 94.81 206 VAL A C 1
ATOM 1589 O O . VAL A 1 206 ? -18.015 7.741 14.543 1.00 94.81 206 VAL A O 1
ATOM 1592 N N . GLY A 1 207 ? -19.007 9.451 13.493 1.00 95.75 207 GLY A N 1
ATOM 1593 C CA . GLY A 1 207 ? -18.120 10.462 14.061 1.00 95.75 207 GLY A CA 1
ATOM 1594 C C . GLY A 1 207 ? -18.249 11.836 13.413 1.00 95.75 207 GLY A C 1
ATOM 1595 O O . GLY A 1 207 ? -18.986 12.037 12.450 1.00 95.75 207 GLY A O 1
ATOM 1596 N N . ARG A 1 208 ? -17.506 12.797 13.957 1.00 96.12 208 ARG A N 1
ATOM 1597 C CA . ARG A 1 208 ? -17.426 14.182 13.497 1.00 96.12 208 ARG A CA 1
ATOM 1598 C C . ARG A 1 208 ? -16.076 14.469 12.870 1.00 96.12 208 ARG A C 1
ATOM 1600 O O . ARG A 1 208 ? -15.044 14.192 13.481 1.00 96.12 208 ARG A O 1
ATOM 1607 N N . GLU A 1 209 ? -16.094 15.152 11.731 1.00 96.62 209 GLU A N 1
ATOM 1608 C CA . GLU A 1 209 ? -14.921 15.808 11.151 1.00 96.62 209 GLU A CA 1
ATOM 1609 C C . GLU A 1 209 ? -14.205 16.659 12.204 1.00 96.62 209 GLU A C 1
ATOM 1611 O O . 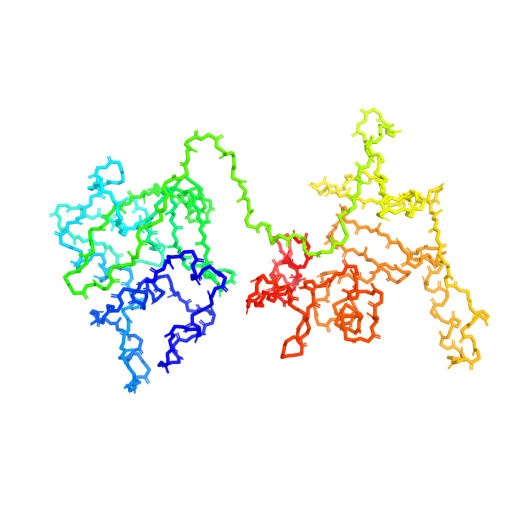GLU A 1 209 ? -14.733 17.650 12.717 1.00 96.62 209 GLU A O 1
ATOM 1616 N N . THR A 1 210 ? -12.979 16.272 12.523 1.00 94.44 210 THR A N 1
ATOM 1617 C CA . THR A 1 210 ? -12.161 16.912 13.546 1.00 94.44 210 THR A CA 1
ATOM 1618 C C . THR A 1 210 ? -10.781 17.182 12.975 1.00 94.44 210 THR A C 1
ATOM 1620 O O . THR A 1 210 ? -10.208 16.356 12.267 1.00 94.44 210 THR A O 1
ATOM 1623 N N . ALA A 1 211 ? -10.259 18.371 13.265 1.00 91.31 211 ALA A N 1
ATOM 1624 C CA . ALA A 1 211 ? -8.908 18.765 12.906 1.00 91.31 211 ALA A CA 1
ATOM 1625 C C . ALA A 1 211 ? -8.070 18.915 14.176 1.00 91.31 211 ALA A C 1
ATOM 1627 O O . ALA A 1 211 ? -8.532 19.503 15.158 1.00 91.31 211 ALA A O 1
ATOM 1628 N N . TYR A 1 212 ? -6.837 18.422 14.135 1.00 87.12 212 TYR A N 1
ATOM 1629 C CA . TYR A 1 212 ? -5.846 18.611 15.185 1.00 87.12 212 TYR A CA 1
ATOM 1630 C C . TYR A 1 212 ? -4.489 18.900 14.551 1.00 87.12 212 TYR A C 1
ATOM 1632 O O . TYR A 1 212 ? -3.899 18.055 13.880 1.00 87.12 212 TYR A O 1
ATOM 1640 N N . LYS A 1 213 ? -3.982 20.120 14.759 1.00 88.06 213 LYS A N 1
ATOM 1641 C CA . LYS A 1 213 ? -2.810 20.638 14.033 1.00 88.06 213 LYS A CA 1
ATOM 1642 C C . LYS A 1 213 ? -3.033 20.512 12.513 1.00 88.06 213 LYS A C 1
ATOM 1644 O O . LYS A 1 213 ? -4.044 20.995 12.014 1.00 88.06 213 LYS A O 1
ATOM 1649 N N . SER A 1 214 ? -2.113 19.880 11.786 1.00 84.06 214 SER A N 1
ATOM 1650 C CA . SER A 1 214 ? -2.225 19.614 10.347 1.00 84.06 214 SER A CA 1
ATOM 1651 C C . SER A 1 214 ? -3.043 18.362 10.005 1.00 84.06 214 SER A C 1
ATOM 1653 O O . SER A 1 214 ? -3.241 18.078 8.826 1.00 84.06 214 SER A O 1
ATOM 1655 N N . LEU A 1 215 ? -3.500 17.604 11.004 1.00 84.88 215 LEU A N 1
ATOM 1656 C CA . LEU A 1 215 ? -4.206 16.341 10.814 1.00 84.88 215 LEU A CA 1
ATOM 1657 C C . LEU A 1 215 ? -5.718 16.557 10.783 1.00 84.88 215 LEU A C 1
ATOM 1659 O O . LEU A 1 215 ? -6.258 17.463 11.428 1.00 84.88 215 LEU A O 1
ATOM 1663 N N . ARG A 1 216 ? -6.398 15.710 10.012 1.00 89.69 216 ARG A N 1
ATOM 1664 C CA . ARG A 1 216 ? -7.854 15.667 9.888 1.00 89.69 216 ARG A CA 1
ATOM 1665 C C . ARG A 1 216 ? -8.317 14.221 9.937 1.00 89.69 216 ARG A C 1
ATOM 1667 O O . ARG A 1 216 ? -7.698 13.367 9.316 1.00 89.69 216 ARG A O 1
ATOM 1674 N N . GLY A 1 217 ? -9.423 13.989 10.627 1.00 93.19 217 GLY A N 1
ATOM 1675 C CA . GLY A 1 217 ? -10.053 12.679 10.720 1.00 93.19 217 GLY A CA 1
ATOM 1676 C C . GLY A 1 217 ? -11.403 12.769 11.413 1.00 93.19 217 GLY A C 1
ATOM 1677 O O . GLY A 1 217 ? -12.047 13.822 11.406 1.00 93.19 217 GLY A O 1
ATOM 1678 N N . LEU A 1 218 ? -11.823 11.667 12.022 1.00 95.31 218 LEU A N 1
ATOM 1679 C CA . LEU A 1 218 ? -13.080 11.556 12.750 1.00 95.31 218 LEU A CA 1
ATOM 1680 C C . LEU A 1 218 ? -12.821 11.445 14.250 1.00 95.31 218 LEU A C 1
ATOM 1682 O O . LEU A 1 218 ? -11.850 10.829 14.679 1.00 95.31 218 LEU A O 1
ATOM 1686 N N . ALA A 1 219 ? -13.702 12.042 15.041 1.00 95.19 219 ALA A N 1
ATOM 1687 C CA . ALA A 1 219 ? -13.769 11.869 16.488 1.00 95.19 219 ALA A CA 1
ATOM 1688 C C . ALA A 1 219 ? -15.231 11.735 16.901 1.00 95.19 219 ALA A C 1
ATOM 1690 O O . ALA A 1 219 ? -16.089 12.396 16.314 1.00 95.19 219 ALA A O 1
ATOM 1691 N N . GLN A 1 220 ? -15.533 10.958 17.934 1.00 94.94 220 GLN A N 1
ATOM 1692 C CA . GLN A 1 220 ? -16.885 10.912 18.493 1.00 94.94 220 GLN A CA 1
ATOM 1693 C C . GLN A 1 220 ? -17.014 11.896 19.672 1.00 94.94 220 GLN A C 1
ATOM 1695 O O . GLN A 1 220 ? -16.356 11.721 20.701 1.00 94.94 220 GLN A O 1
ATOM 1700 N N . PRO A 1 221 ? -17.858 12.940 19.590 1.00 91.81 221 PRO A N 1
ATOM 1701 C CA . PRO A 1 221 ? -18.134 13.808 20.733 1.00 91.81 221 PRO A CA 1
ATOM 1702 C C . PRO A 1 221 ? -18.796 13.021 21.872 1.00 91.81 221 PRO A C 1
ATOM 1704 O O . PRO A 1 221 ? -19.632 12.161 21.604 1.00 91.81 221 PRO A O 1
ATOM 1707 N N . SER A 1 222 ? -18.488 13.339 23.134 1.00 88.00 222 SER A N 1
ATOM 1708 C CA . SER A 1 222 ? -19.016 12.594 24.293 1.00 88.00 222 SER A CA 1
ATOM 1709 C C . SER A 1 222 ? -20.548 12.540 24.329 1.00 88.00 222 SER A C 1
ATOM 1711 O O . SER A 1 222 ? -21.118 11.498 24.617 1.00 88.00 222 SER A O 1
ATOM 1713 N N . GLY A 1 223 ? -21.229 13.623 23.936 1.00 88.44 223 GLY A N 1
ATOM 1714 C CA . GLY A 1 223 ? -22.697 13.672 23.861 1.00 88.44 223 GLY A CA 1
ATOM 1715 C C . GLY A 1 223 ? -23.326 12.919 22.679 1.00 88.44 223 GLY A C 1
ATOM 1716 O O . GLY A 1 223 ? -24.533 13.008 22.490 1.00 88.44 223 GLY A O 1
ATOM 1717 N N . LYS A 1 224 ? -22.527 12.239 21.848 1.00 90.75 224 LYS A N 1
ATOM 1718 C CA . LYS A 1 224 ? -22.987 11.425 20.708 1.00 90.75 224 LYS A CA 1
ATOM 1719 C C . LYS A 1 224 ? -22.480 9.981 20.763 1.00 90.75 224 LYS A C 1
ATOM 1721 O O . LYS A 1 224 ? -22.575 9.253 19.777 1.00 90.75 224 LYS A O 1
ATOM 1726 N N . LEU A 1 225 ? -21.913 9.583 21.898 1.00 89.94 225 LEU A N 1
ATOM 1727 C CA . LEU A 1 225 ? -21.550 8.198 22.155 1.00 89.94 225 LEU A CA 1
ATOM 1728 C C . LEU A 1 225 ? -22.800 7.313 22.173 1.00 89.94 225 LEU A C 1
ATOM 1730 O O . LEU A 1 225 ? -23.867 7.734 22.614 1.00 89.94 225 LEU A O 1
ATOM 1734 N N . SER A 1 226 ? -22.669 6.101 21.646 1.00 87.94 226 SER A N 1
ATOM 1735 C CA . SER A 1 226 ? -23.749 5.115 21.565 1.00 87.94 226 SER A CA 1
ATOM 1736 C C . SER A 1 226 ? -23.165 3.707 21.527 1.00 87.94 226 SER A C 1
ATOM 1738 O O . SER A 1 226 ? -21.968 3.556 21.304 1.00 87.94 226 SER A O 1
ATOM 1740 N N . GLY A 1 227 ? -23.998 2.683 21.698 1.00 89.50 227 GLY A N 1
ATOM 1741 C CA . GLY A 1 227 ? -23.589 1.281 21.596 1.00 89.50 227 GLY A CA 1
ATOM 1742 C C . GLY A 1 227 ? -23.161 0.646 22.926 1.00 89.50 227 GLY A C 1
ATOM 1743 O O . GLY A 1 227 ? -23.300 1.259 23.987 1.00 89.50 227 GLY A O 1
ATOM 1744 N N . PRO A 1 228 ? -22.685 -0.613 22.886 1.00 92.44 228 PRO A N 1
ATOM 1745 C CA . PRO A 1 228 ? -22.333 -1.370 24.082 1.00 92.44 228 PRO A CA 1
ATOM 1746 C C . PRO A 1 228 ? -21.197 -0.726 24.880 1.00 92.44 228 PRO A C 1
ATOM 1748 O O . PRO A 1 228 ? -20.242 -0.182 24.313 1.00 92.44 228 PRO A O 1
ATOM 1751 N N . ARG A 1 229 ? -21.271 -0.863 26.206 1.00 94.88 229 ARG A N 1
ATOM 1752 C CA . ARG A 1 229 ? -20.253 -0.389 27.148 1.00 94.88 229 ARG A CA 1
ATOM 1753 C C . ARG A 1 229 ? -19.638 -1.542 27.926 1.00 94.88 229 ARG A C 1
ATOM 1755 O O . ARG A 1 229 ? -20.306 -2.530 28.227 1.00 94.88 229 ARG A O 1
ATOM 1762 N N . TYR A 1 230 ? -18.365 -1.389 28.263 1.00 95.50 230 TYR A N 1
ATOM 1763 C CA . TYR A 1 230 ? -17.682 -2.241 29.216 1.00 95.50 230 TYR A CA 1
ATOM 1764 C C . TYR A 1 230 ? -18.204 -1.936 30.622 1.00 95.50 230 TYR A C 1
ATOM 1766 O O . TYR A 1 230 ? -18.033 -0.831 31.137 1.00 95.50 230 TYR A O 1
ATOM 1774 N N . GLU A 1 231 ? -18.831 -2.924 31.248 1.00 94.69 231 GLU A N 1
ATOM 1775 C CA . GLU A 1 231 ? -19.377 -2.825 32.598 1.00 94.69 231 GLU A CA 1
ATOM 1776 C C . GLU A 1 231 ? -18.647 -3.825 33.487 1.00 94.69 231 GLU A C 1
ATOM 1778 O O . GLU A 1 231 ? -18.776 -5.028 33.278 1.00 94.69 231 GLU A O 1
ATOM 1783 N N . ILE A 1 232 ? -17.903 -3.335 34.487 1.00 95.44 232 ILE A N 1
ATOM 1784 C CA . ILE A 1 232 ? -17.085 -4.175 35.382 1.00 95.44 232 ILE A CA 1
ATOM 1785 C C . ILE A 1 232 ? -17.852 -5.418 35.872 1.00 95.44 232 ILE A C 1
ATOM 1787 O O . ILE A 1 232 ? -17.332 -6.515 35.676 1.00 95.44 232 ILE A O 1
ATOM 1791 N N . PRO A 1 233 ? -19.093 -5.309 36.404 1.00 96.00 233 PRO A N 1
ATOM 1792 C CA . PRO A 1 233 ? -19.811 -6.471 36.928 1.00 96.00 233 PRO A CA 1
ATOM 1793 C C . PRO A 1 233 ? -20.071 -7.579 35.902 1.00 96.00 233 PRO A C 1
ATOM 1795 O O . PRO A 1 233 ? -20.166 -8.732 36.296 1.00 96.00 233 PRO A O 1
ATOM 1798 N N . ARG A 1 234 ? -20.153 -7.262 34.601 1.00 95.75 234 ARG A N 1
ATOM 1799 C CA . ARG A 1 234 ? -20.374 -8.270 33.548 1.00 95.75 234 ARG A CA 1
ATOM 1800 C C . ARG A 1 234 ? -19.160 -9.157 33.292 1.00 95.75 234 ARG A C 1
ATOM 1802 O O . ARG A 1 234 ? -19.303 -10.190 32.658 1.00 95.75 234 ARG A O 1
ATOM 1809 N N . PHE A 1 235 ? -17.984 -8.722 33.732 1.00 95.31 235 PHE A N 1
ATOM 1810 C CA . PHE A 1 235 ? -16.703 -9.362 33.438 1.00 95.31 235 PHE A CA 1
ATOM 1811 C C . PHE A 1 235 ? -15.984 -9.841 34.706 1.00 95.31 235 PHE A C 1
ATOM 1813 O O . PHE A 1 235 ? -14.963 -10.520 34.615 1.00 95.31 235 PHE A O 1
ATOM 1820 N N . THR A 1 236 ? -16.488 -9.487 35.892 1.00 96.44 236 THR A N 1
ATOM 1821 C CA . THR A 1 236 ? -15.865 -9.843 37.174 1.00 96.44 236 THR A CA 1
ATOM 1822 C C . THR A 1 236 ? -15.790 -11.352 37.384 1.00 96.44 236 THR A C 1
ATOM 1824 O O . THR A 1 236 ? -14.761 -11.827 37.855 1.00 96.44 236 THR A O 1
ATOM 1827 N N . ASP A 1 237 ? -16.831 -12.104 37.024 1.00 96.88 237 ASP A N 1
ATOM 1828 C CA . ASP A 1 237 ? -16.861 -13.554 37.259 1.00 96.88 237 ASP A CA 1
ATOM 1829 C C . ASP A 1 237 ? -15.822 -14.294 36.401 1.00 96.88 237 ASP A C 1
ATOM 1831 O O . ASP A 1 237 ? -15.179 -15.229 36.876 1.00 96.88 237 ASP A O 1
ATOM 1835 N N . ASP A 1 238 ? -15.586 -13.818 35.174 1.00 96.19 238 ASP A N 1
ATOM 1836 C CA . ASP A 1 238 ? -14.649 -14.433 34.228 1.00 96.19 238 ASP A CA 1
ATOM 1837 C C . ASP A 1 238 ? -13.192 -13.997 34.451 1.00 96.19 238 ASP A C 1
ATOM 1839 O O . ASP A 1 238 ? -12.261 -14.780 34.251 1.00 96.19 238 ASP A O 1
ATOM 1843 N N . TYR A 1 239 ? -12.969 -12.737 34.846 1.00 95.81 239 TYR A N 1
ATOM 1844 C CA . TYR A 1 239 ? -11.632 -12.121 34.851 1.00 95.81 239 TYR A CA 1
ATOM 1845 C C . TYR A 1 239 ? -11.189 -11.575 36.216 1.00 95.81 239 TYR A C 1
ATOM 1847 O O . TYR A 1 239 ? -10.077 -11.050 36.352 1.00 95.81 239 TYR A O 1
ATOM 1855 N N . GLY A 1 240 ? -12.030 -11.687 37.245 1.00 95.81 240 GLY A N 1
ATOM 1856 C CA . GLY A 1 240 ? -11.711 -11.299 38.615 1.00 95.81 240 GLY A CA 1
ATOM 1857 C C . GLY A 1 240 ? -11.243 -9.838 38.736 1.00 95.81 240 GLY A C 1
ATOM 1858 O O . GLY A 1 240 ? -11.797 -8.945 38.089 1.00 95.81 240 GLY A O 1
ATOM 1859 N N . PRO A 1 241 ? -10.195 -9.553 39.536 1.00 96.00 241 PRO A N 1
ATOM 1860 C CA . PRO A 1 241 ? -9.692 -8.190 39.738 1.00 96.00 241 PRO A CA 1
ATOM 1861 C C . PRO A 1 241 ? -9.236 -7.472 38.459 1.00 96.00 241 PRO A C 1
ATOM 1863 O O . PRO A 1 241 ? -9.266 -6.241 38.402 1.00 96.00 241 PRO A O 1
ATOM 1866 N N . VAL A 1 242 ? -8.835 -8.215 37.418 1.00 96.12 242 VAL A N 1
ATOM 1867 C CA . VAL A 1 242 ? -8.443 -7.625 36.129 1.00 96.12 242 VAL A CA 1
ATOM 1868 C C . VAL A 1 242 ? -9.626 -6.910 35.486 1.00 96.12 242 VAL A C 1
ATOM 1870 O O . VAL A 1 242 ? -9.440 -5.825 34.939 1.00 96.12 242 VAL A O 1
ATOM 1873 N N . ALA A 1 243 ? -10.850 -7.424 35.646 1.00 96.12 243 ALA A N 1
ATOM 1874 C CA . ALA A 1 243 ? -12.046 -6.782 35.113 1.00 96.12 243 ALA A CA 1
ATOM 1875 C C . ALA A 1 243 ? -12.226 -5.348 35.636 1.00 96.12 243 ALA A C 1
ATOM 1877 O O . ALA A 1 243 ? -12.597 -4.450 34.874 1.00 96.12 243 ALA A O 1
ATOM 1878 N N . ALA A 1 244 ? -11.933 -5.129 36.922 1.00 95.44 244 ALA A N 1
ATOM 1879 C CA . ALA A 1 244 ? -12.023 -3.822 37.560 1.00 95.44 244 ALA A CA 1
ATOM 1880 C C . ALA A 1 244 ? -10.925 -2.870 37.068 1.00 95.44 244 ALA A C 1
ATOM 1882 O O . ALA A 1 244 ? -11.220 -1.726 36.724 1.00 95.44 244 ALA A O 1
ATOM 1883 N N . MET A 1 245 ? -9.678 -3.349 36.971 1.00 95.38 245 MET A N 1
ATOM 1884 C CA . MET A 1 245 ? -8.566 -2.554 36.432 1.00 95.38 245 MET A CA 1
ATOM 1885 C C . MET A 1 245 ? -8.856 -2.097 34.999 1.00 95.38 245 MET A C 1
ATOM 1887 O O . MET A 1 245 ? -8.721 -0.913 34.687 1.00 95.38 245 MET A O 1
ATOM 1891 N N . LEU A 1 246 ? -9.322 -3.018 34.149 1.00 94.06 246 LEU A N 1
ATOM 1892 C CA . LEU A 1 246 ? -9.689 -2.710 32.771 1.00 94.06 246 LEU A CA 1
ATOM 1893 C C . LEU A 1 246 ? -10.848 -1.711 32.702 1.00 94.06 246 LEU A C 1
ATOM 1895 O O . LEU A 1 246 ? -10.788 -0.771 31.916 1.00 94.06 246 LEU A O 1
ATOM 1899 N N . GLY A 1 247 ? -11.866 -1.858 33.554 1.00 94.94 247 GLY A N 1
ATOM 1900 C CA . GLY A 1 247 ? -13.006 -0.941 33.586 1.00 94.94 247 GLY A CA 1
ATOM 1901 C C . GLY A 1 247 ? -12.644 0.486 33.997 1.00 94.94 247 GLY A C 1
ATOM 1902 O O . GLY A 1 247 ? -13.180 1.433 33.428 1.00 94.94 247 GLY A O 1
ATOM 1903 N N . ILE A 1 248 ? -11.705 0.655 34.933 1.00 94.31 248 ILE A N 1
ATOM 1904 C CA . ILE A 1 248 ? -11.219 1.983 35.340 1.00 94.31 248 ILE A CA 1
ATOM 1905 C C . ILE A 1 248 ? -10.484 2.669 34.180 1.00 94.31 248 ILE A C 1
ATOM 1907 O O . ILE A 1 248 ? -10.748 3.837 33.897 1.00 94.31 248 ILE A O 1
ATOM 1911 N N . ILE A 1 249 ? -9.603 1.947 33.477 1.00 94.25 249 ILE A N 1
ATOM 1912 C CA . ILE A 1 249 ? -8.882 2.487 32.311 1.00 94.25 249 ILE A CA 1
ATOM 1913 C C . ILE A 1 249 ? -9.873 2.826 31.191 1.00 94.25 249 ILE A C 1
ATOM 1915 O O . ILE A 1 249 ? -9.855 3.929 30.647 1.00 94.25 249 ILE A O 1
ATOM 1919 N N . ALA A 1 250 ? -10.792 1.907 30.897 1.00 94.31 250 ALA A N 1
ATOM 1920 C CA . ALA A 1 250 ? -11.821 2.075 29.882 1.00 94.31 250 ALA A CA 1
ATOM 1921 C C . ALA A 1 250 ? -12.697 3.315 30.109 1.00 94.31 250 ALA A C 1
ATOM 1923 O O . ALA A 1 250 ? -13.015 4.035 29.158 1.00 94.31 250 ALA A O 1
ATOM 1924 N N . ALA A 1 251 ? -13.075 3.583 31.362 1.00 92.69 251 ALA A N 1
ATOM 1925 C CA . ALA A 1 251 ? -13.850 4.764 31.722 1.00 92.69 251 ALA A CA 1
ATOM 1926 C C . ALA A 1 251 ? -13.105 6.064 31.369 1.00 92.69 251 ALA A C 1
ATOM 1928 O O . ALA A 1 251 ? -13.717 6.992 30.844 1.00 92.69 251 ALA A O 1
ATOM 1929 N N . GLY A 1 252 ? -11.787 6.113 31.594 1.00 91.31 252 GLY A N 1
ATOM 1930 C CA . GLY A 1 252 ? -10.958 7.272 31.254 1.00 91.31 252 GLY A CA 1
ATOM 1931 C C . GLY A 1 252 ? -10.749 7.468 29.749 1.00 91.31 252 GLY A C 1
ATOM 1932 O O . GLY A 1 252 ? -10.842 8.591 29.259 1.00 91.31 252 GLY A O 1
ATOM 1933 N N . GLU A 1 253 ? -10.500 6.387 29.008 1.00 89.62 253 GLU A N 1
ATOM 1934 C CA . GLU A 1 253 ? -10.136 6.457 27.583 1.00 89.62 253 GLU A CA 1
ATOM 1935 C C . GLU A 1 253 ? -11.339 6.677 26.650 1.00 89.62 253 GLU A C 1
ATOM 1937 O O . GLU A 1 253 ? -11.249 7.341 25.612 1.00 89.62 253 GLU A O 1
ATOM 1942 N N . SER A 1 254 ? -12.492 6.098 26.990 1.00 92.44 254 SER A N 1
ATOM 1943 C CA . SER A 1 254 ? -13.617 5.971 26.054 1.00 92.44 254 SER A CA 1
ATOM 1944 C C . SER A 1 254 ? -15.000 6.054 26.699 1.00 92.44 254 SER A C 1
ATOM 1946 O O . SER A 1 254 ? -16.003 5.797 26.024 1.00 92.44 254 SER A O 1
ATOM 1948 N N . ASP A 1 255 ? -15.069 6.362 27.999 1.00 92.81 255 ASP A N 1
ATOM 1949 C CA . ASP A 1 255 ? -16.274 6.172 28.818 1.00 92.81 255 ASP A CA 1
ATOM 1950 C C . ASP A 1 255 ? -16.797 4.713 28.751 1.00 92.81 255 ASP A C 1
ATOM 1952 O O . ASP A 1 255 ? -17.989 4.429 28.898 1.00 92.81 255 ASP A O 1
ATOM 1956 N N . GLY A 1 256 ? -15.897 3.763 28.474 1.00 94.56 256 GLY A N 1
ATOM 1957 C CA . GLY A 1 256 ? -16.179 2.336 28.340 1.00 94.56 256 GLY A CA 1
ATOM 1958 C C . GLY A 1 256 ? -16.811 1.893 27.017 1.00 94.56 256 GLY A C 1
ATOM 1959 O O . GLY A 1 256 ? -17.164 0.724 26.905 1.00 94.56 256 GLY A O 1
ATOM 1960 N N . HIS A 1 257 ? -16.986 2.757 26.015 1.00 95.19 257 HIS A N 1
ATOM 1961 C CA . HIS A 1 257 ? -17.702 2.391 24.783 1.00 95.19 257 HIS A CA 1
ATOM 1962 C C . HIS A 1 257 ? -16.866 1.502 23.849 1.00 95.19 257 HIS A C 1
ATOM 1964 O O . HIS A 1 257 ? -15.780 1.883 23.405 1.00 95.19 257 HIS A O 1
ATOM 1970 N N . PHE A 1 258 ? -17.401 0.333 23.480 1.00 93.75 258 PHE A N 1
ATOM 1971 C CA . PHE A 1 258 ? -16.709 -0.641 22.622 1.00 93.75 258 PHE A CA 1
ATOM 1972 C C . PHE A 1 258 ? -16.515 -0.181 21.174 1.00 93.75 258 PHE A C 1
ATOM 1974 O O . PHE A 1 258 ? -15.643 -0.694 20.486 1.00 93.75 258 PHE A O 1
ATOM 1981 N N . ASN A 1 259 ? -17.301 0.782 20.704 1.00 92.00 259 ASN A N 1
ATOM 1982 C CA . ASN A 1 259 ? -17.245 1.331 19.348 1.00 92.00 259 ASN A CA 1
ATOM 1983 C C . ASN A 1 259 ? -16.579 2.719 19.300 1.00 92.00 259 ASN A C 1
ATOM 1985 O O . ASN A 1 259 ? -16.790 3.473 18.346 1.00 92.00 259 ASN A O 1
ATOM 1989 N N . ARG A 1 260 ? -15.800 3.075 20.332 1.00 94.12 260 ARG A N 1
ATOM 1990 C CA . ARG A 1 260 ? -15.101 4.359 20.395 1.00 94.12 260 ARG A CA 1
ATOM 1991 C C . ARG A 1 260 ? -14.079 4.470 19.262 1.00 94.12 260 ARG A C 1
ATOM 1993 O O . ARG A 1 260 ? -13.172 3.648 19.180 1.00 94.12 260 ARG A O 1
ATOM 2000 N N . LEU A 1 261 ? -14.187 5.511 18.442 1.00 93.69 261 LEU A N 1
ATOM 2001 C CA . LEU A 1 261 ? -13.328 5.758 17.280 1.00 93.69 261 LEU A CA 1
ATOM 2002 C C . LEU A 1 261 ? -12.659 7.135 17.356 1.00 93.69 261 LEU A C 1
ATOM 2004 O O . LEU A 1 261 ? -13.346 8.142 17.550 1.00 93.69 261 LEU A O 1
ATOM 2008 N N . ASN A 1 262 ? -11.352 7.186 17.083 1.00 93.19 262 ASN A N 1
ATOM 2009 C CA . ASN A 1 262 ? -10.648 8.420 16.733 1.00 93.19 262 ASN A CA 1
ATOM 2010 C C . ASN A 1 262 ? -9.675 8.193 15.566 1.00 93.19 262 ASN A C 1
ATOM 2012 O O . ASN A 1 262 ? -8.996 7.175 15.495 1.00 93.19 262 ASN A O 1
ATOM 2016 N N . SER A 1 263 ? -9.575 9.160 14.654 1.00 92.94 263 SER A N 1
ATOM 2017 C CA . SER A 1 263 ? -8.622 9.120 13.532 1.00 92.94 263 SER A CA 1
ATOM 2018 C C . SER A 1 263 ? -8.014 10.478 13.172 1.00 92.94 263 SER A C 1
ATOM 2020 O O . SER A 1 263 ? -7.448 10.672 12.100 1.00 92.94 263 SER A O 1
ATOM 2022 N N . TYR A 1 264 ? -8.169 11.469 14.049 1.00 89.25 264 TYR A N 1
ATOM 2023 C CA . TYR A 1 264 ? -7.842 12.865 13.752 1.00 89.25 264 TYR A CA 1
ATOM 2024 C C . TYR A 1 264 ? -6.472 13.319 14.268 1.00 89.25 264 TYR A C 1
ATOM 2026 O O . TYR A 1 264 ? -6.056 14.438 13.968 1.00 89.25 264 TYR A O 1
ATOM 2034 N N . ASP A 1 265 ? -5.799 12.507 15.082 1.00 86.25 265 ASP A N 1
ATOM 2035 C CA . ASP A 1 265 ? -4.579 12.880 15.789 1.00 86.25 265 ASP A CA 1
ATOM 2036 C C . ASP A 1 265 ? -3.370 12.032 15.352 1.00 86.25 265 ASP A C 1
ATOM 2038 O O . ASP A 1 265 ? -3.399 11.309 14.354 1.00 86.25 265 ASP A O 1
ATOM 2042 N N . ARG A 1 266 ? -2.262 12.140 16.096 1.00 79.25 266 ARG A N 1
ATOM 2043 C CA . ARG A 1 266 ? -1.008 11.446 15.771 1.00 79.25 266 ARG A CA 1
ATOM 2044 C C . ARG A 1 266 ? -1.110 9.918 15.808 1.00 79.25 266 ARG A C 1
ATOM 2046 O O . ARG A 1 266 ? -0.221 9.266 15.263 1.00 79.25 266 ARG A O 1
ATOM 2053 N N . ALA A 1 267 ? -2.124 9.361 16.473 1.00 78.81 267 ALA A N 1
ATOM 2054 C CA . ALA A 1 267 ? -2.330 7.924 16.521 1.00 78.81 267 ALA A CA 1
ATOM 2055 C C . ALA A 1 267 ? -2.890 7.374 15.201 1.00 78.81 267 ALA A C 1
ATOM 2057 O O . ALA A 1 267 ? -2.824 6.163 14.990 1.00 78.81 267 ALA A O 1
ATOM 2058 N N . ALA A 1 268 ? -3.358 8.270 14.319 1.00 81.06 268 ALA A N 1
ATOM 2059 C CA . ALA A 1 268 ? -3.919 8.055 12.987 1.00 81.06 268 ALA A CA 1
ATOM 2060 C C . ALA A 1 268 ? -5.225 7.246 12.961 1.00 81.06 268 ALA A C 1
ATOM 2062 O O . ALA A 1 268 ? -6.179 7.671 12.320 1.00 81.06 268 ALA A O 1
ATOM 2063 N N . PHE A 1 269 ? -5.304 6.142 13.698 1.00 91.81 269 PHE A N 1
ATOM 2064 C CA . PHE A 1 269 ? -6.531 5.396 13.936 1.00 91.81 269 PHE A CA 1
ATOM 2065 C C . PHE A 1 269 ? -6.455 4.684 15.290 1.00 91.81 269 PHE A C 1
ATOM 2067 O O . PHE A 1 269 ? -5.510 3.930 15.547 1.00 91.81 269 PHE A O 1
ATOM 2074 N N . THR A 1 270 ? -7.457 4.909 16.136 1.00 93.69 270 THR A N 1
ATOM 2075 C CA . THR A 1 270 ? -7.696 4.166 17.373 1.00 93.69 270 THR A CA 1
ATOM 2076 C C . THR A 1 270 ? -9.137 3.691 17.434 1.00 93.69 270 THR A C 1
ATOM 2078 O O . THR A 1 270 ? -10.067 4.414 17.062 1.00 93.69 270 THR A O 1
ATOM 2081 N N . PHE A 1 271 ? -9.324 2.472 17.930 1.00 94.00 271 PHE A N 1
ATOM 2082 C CA . PHE A 1 271 ? -10.636 1.853 18.023 1.00 94.00 271 PHE A CA 1
ATOM 2083 C C . PHE A 1 271 ? -10.829 1.105 19.340 1.00 94.00 271 PHE A C 1
ATOM 2085 O O . PHE A 1 271 ? -9.899 0.529 19.909 1.00 94.00 271 PHE A O 1
ATOM 2092 N N . GLY A 1 272 ? -12.070 1.095 19.806 1.00 93.69 272 GLY A N 1
ATOM 2093 C CA . GLY A 1 272 ? -12.497 0.329 20.959 1.00 93.69 272 GLY A CA 1
ATOM 2094 C C . GLY A 1 272 ? -12.335 1.058 22.283 1.00 93.69 272 GLY A C 1
ATOM 2095 O O . GLY A 1 272 ? -11.759 2.143 22.384 1.00 93.69 272 GLY A O 1
ATOM 2096 N N . PHE A 1 273 ? -12.846 0.418 23.327 1.00 92.69 273 PHE A N 1
ATOM 2097 C CA . PHE A 1 273 ? -12.905 0.991 24.667 1.00 92.69 273 PHE A CA 1
ATOM 2098 C C . PHE A 1 273 ? -11.521 1.225 25.309 1.00 92.69 273 PHE A C 1
ATOM 2100 O O . PHE A 1 273 ? -11.390 2.064 26.198 1.00 92.69 273 PHE A O 1
ATOM 2107 N N . PHE A 1 274 ? -10.489 0.546 24.798 1.00 91.50 274 PHE A N 1
ATOM 2108 C CA . PHE A 1 274 ? -9.076 0.747 25.141 1.00 91.50 274 PHE A CA 1
ATOM 2109 C C . PHE A 1 274 ? -8.311 1.673 24.194 1.00 91.50 274 PHE A C 1
ATOM 2111 O O . PHE A 1 274 ? -7.123 1.891 24.399 1.00 91.50 274 PHE A O 1
ATOM 2118 N N . GLN A 1 275 ? -8.957 2.188 23.143 1.00 92.31 275 GLN A N 1
ATOM 2119 C CA . GLN A 1 275 ? -8.296 2.996 22.115 1.00 92.31 275 GLN A CA 1
ATOM 2120 C C . GLN A 1 275 ? -7.085 2.282 21.491 1.00 92.31 275 GLN A C 1
ATOM 2122 O O . GLN A 1 275 ? -6.011 2.859 21.321 1.00 92.31 275 GLN A O 1
ATOM 2127 N N . LEU A 1 276 ? -7.280 1.015 21.109 1.00 93.69 276 LEU A N 1
ATOM 2128 C CA . LEU A 1 276 ? -6.258 0.198 20.458 1.00 93.69 276 LEU A CA 1
ATOM 2129 C C . LEU A 1 276 ? -5.819 0.876 19.156 1.00 93.69 276 LEU A C 1
ATOM 2131 O O . LEU A 1 276 ? -6.669 1.261 18.352 1.00 93.69 276 LEU A O 1
ATOM 2135 N N . ALA A 1 277 ? -4.512 1.020 18.938 1.00 92.12 277 ALA A N 1
ATOM 2136 C CA . ALA A 1 277 ? -3.992 1.950 17.942 1.00 92.12 277 ALA A CA 1
ATOM 2137 C C . ALA A 1 277 ? -3.269 1.289 16.759 1.00 92.12 277 ALA A C 1
ATOM 2139 O O . ALA A 1 277 ? -2.483 0.361 16.924 1.00 92.12 277 ALA A O 1
ATOM 2140 N N . ALA A 1 278 ? -3.439 1.850 15.560 1.00 90.69 278 ALA A N 1
ATOM 2141 C CA . ALA A 1 278 ? -2.735 1.400 14.352 1.00 90.69 278 ALA A CA 1
ATOM 2142 C C . ALA A 1 278 ? -1.241 1.793 14.326 1.00 90.69 278 ALA A C 1
ATOM 2144 O O . ALA A 1 278 ? -0.479 1.314 13.486 1.00 90.69 278 ALA A O 1
ATOM 2145 N N . HIS A 1 279 ? -0.802 2.676 15.230 1.00 88.06 279 HIS A N 1
ATOM 2146 C CA . HIS A 1 279 ? 0.604 3.082 15.364 1.00 88.06 279 HIS A CA 1
ATOM 2147 C C . HIS A 1 279 ? 1.399 2.252 16.388 1.00 88.06 279 HIS A C 1
ATOM 2149 O O . HIS A 1 279 ? 2.544 2.581 16.685 1.00 88.06 279 HIS A O 1
ATOM 2155 N N . THR A 1 280 ? 0.810 1.185 16.930 1.00 90.00 280 THR A N 1
ATOM 2156 C CA . THR A 1 280 ? 1.508 0.188 17.753 1.00 90.00 280 THR A CA 1
ATOM 2157 C C . THR A 1 280 ? 1.528 -1.139 16.990 1.00 90.00 280 THR A C 1
ATOM 2159 O O . THR A 1 280 ? 0.708 -2.015 17.272 1.00 90.00 280 THR A O 1
ATOM 2162 N N . PRO A 1 281 ? 2.374 -1.285 15.949 1.00 87.44 281 PRO A N 1
ATOM 2163 C CA . PRO A 1 281 ? 2.418 -2.525 15.183 1.00 87.44 281 PRO A CA 1
ATOM 2164 C C . PRO A 1 281 ? 2.818 -3.701 16.075 1.00 87.44 281 PRO A C 1
ATOM 2166 O O . PRO A 1 281 ? 3.522 -3.517 17.067 1.00 87.44 281 PRO A O 1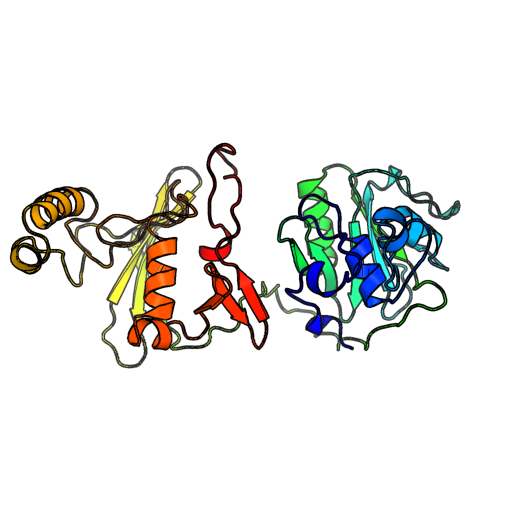
ATOM 2169 N N . ARG A 1 282 ? 2.373 -4.907 15.699 1.00 87.94 282 ARG A N 1
ATOM 2170 C CA . ARG A 1 282 ? 2.534 -6.151 16.479 1.00 87.94 282 ARG A CA 1
ATOM 2171 C C . ARG A 1 282 ? 1.866 -6.137 17.859 1.00 87.94 282 ARG A C 1
ATOM 2173 O O . ARG A 1 282 ? 2.105 -7.050 18.643 1.00 87.94 282 ARG A O 1
ATOM 2180 N N . ASP A 1 283 ? 1.023 -5.149 18.142 1.00 90.50 283 ASP A N 1
ATOM 2181 C CA . ASP A 1 283 ? 0.377 -4.990 19.439 1.00 90.50 283 ASP A CA 1
ATOM 2182 C C . ASP A 1 283 ? -1.099 -4.583 19.296 1.00 90.50 283 ASP A C 1
ATOM 2184 O O . ASP A 1 283 ? -1.530 -4.068 18.260 1.00 90.50 283 ASP A O 1
ATOM 2188 N N . ASN A 1 284 ? -1.872 -4.804 20.360 1.00 88.56 284 ASN A N 1
ATOM 2189 C CA . ASN A 1 284 ? -3.212 -4.262 20.584 1.00 88.56 284 ASN A CA 1
ATOM 2190 C C . ASN A 1 284 ? -4.180 -4.427 19.395 1.00 88.56 284 ASN A C 1
ATOM 2192 O O . ASN A 1 284 ? -4.810 -5.475 19.240 1.00 88.56 284 ASN A O 1
ATOM 2196 N N . LEU A 1 285 ? -4.317 -3.388 18.559 1.00 93.69 285 LEU A N 1
ATOM 2197 C CA . LEU A 1 285 ? -5.331 -3.297 17.504 1.00 93.69 285 LEU A CA 1
ATOM 2198 C C . LEU A 1 285 ? -5.189 -4.420 16.486 1.00 93.69 285 LEU A C 1
ATOM 2200 O O . LEU A 1 285 ? -6.171 -5.076 16.146 1.00 93.69 285 LEU A O 1
ATOM 2204 N N . ILE A 1 286 ? -3.971 -4.649 15.999 1.00 94.56 286 ILE A N 1
ATOM 2205 C CA . ILE A 1 286 ? -3.780 -5.610 14.919 1.00 94.56 286 ILE A CA 1
ATOM 2206 C C . ILE A 1 286 ? -3.961 -7.046 15.410 1.00 94.56 286 ILE A C 1
ATOM 2208 O O . ILE A 1 286 ? -4.517 -7.880 14.701 1.00 94.56 286 ILE A O 1
ATOM 2212 N N . LEU A 1 287 ? -3.590 -7.313 16.666 1.00 95.44 287 LEU A N 1
ATOM 2213 C CA . LEU A 1 287 ? -3.829 -8.600 17.315 1.00 95.44 287 LEU A CA 1
ATOM 2214 C C . LEU A 1 287 ? -5.329 -8.858 17.506 1.00 95.44 287 LEU A C 1
ATOM 2216 O O . LEU A 1 287 ? -5.784 -9.976 17.265 1.00 95.44 287 LEU A O 1
ATOM 2220 N N . LEU A 1 288 ? -6.105 -7.825 17.862 1.00 94.81 288 LEU A N 1
ATOM 2221 C CA . LEU A 1 288 ? -7.565 -7.917 17.907 1.00 94.81 288 LEU A CA 1
ATOM 2222 C C . LEU A 1 288 ? -8.135 -8.262 16.525 1.00 94.81 288 LEU A C 1
ATOM 2224 O O . LEU A 1 288 ? -8.917 -9.201 16.421 1.00 94.81 288 LEU A O 1
ATOM 2228 N N . PHE A 1 289 ? -7.732 -7.554 15.467 1.00 96.00 289 PHE A N 1
ATOM 2229 C CA . PHE A 1 289 ? -8.257 -7.802 14.119 1.00 96.00 289 PHE A CA 1
ATOM 2230 C C . PHE A 1 289 ? -7.874 -9.184 13.577 1.00 96.00 289 PHE A C 1
ATOM 2232 O O . PHE A 1 289 ? -8.730 -9.851 13.003 1.00 96.00 289 PHE A O 1
ATOM 2239 N N . ARG A 1 290 ? -6.647 -9.669 13.823 1.00 96.69 290 ARG A N 1
ATOM 2240 C CA . ARG A 1 290 ? -6.273 -11.067 13.530 1.00 96.69 290 ARG A CA 1
ATOM 2241 C C . ARG A 1 290 ? -7.223 -12.044 14.217 1.00 96.69 290 ARG A C 1
ATOM 2243 O O . ARG A 1 290 ? -7.741 -12.951 13.578 1.00 96.69 290 ARG A O 1
ATOM 2250 N N . LYS A 1 291 ? -7.465 -11.851 15.518 1.00 96.62 291 LYS A N 1
ATOM 2251 C CA . LYS A 1 291 ? -8.338 -12.734 16.296 1.00 96.62 291 LYS A CA 1
ATOM 2252 C C . LYS A 1 291 ? -9.781 -12.684 15.796 1.00 96.62 291 LYS A C 1
ATOM 2254 O O . LYS A 1 291 ? -10.410 -13.726 15.683 1.00 96.62 291 LYS A O 1
ATOM 2259 N N . LEU A 1 292 ? -10.297 -11.502 15.460 1.00 96.12 292 LEU A N 1
ATOM 2260 C CA . LEU A 1 292 ? -11.643 -11.345 14.907 1.00 96.12 292 LEU A CA 1
ATOM 2261 C C . LEU A 1 292 ? -11.784 -12.018 13.535 1.00 96.12 292 LEU A C 1
ATOM 2263 O O . LEU A 1 292 ? -12.762 -12.729 13.320 1.00 96.12 292 LEU A O 1
ATOM 2267 N N . ALA A 1 293 ? -10.795 -11.861 12.653 1.00 96.25 293 ALA A N 1
ATOM 2268 C CA . ALA A 1 293 ? -10.781 -12.495 11.336 1.00 96.25 293 ALA A CA 1
ATOM 2269 C C . ALA A 1 293 ? -10.766 -14.032 11.409 1.00 96.25 293 ALA A C 1
ATOM 2271 O O . ALA A 1 293 ? -11.284 -14.686 10.511 1.00 96.25 293 ALA A O 1
ATOM 2272 N N . VAL A 1 294 ? -10.219 -14.622 12.478 1.00 95.88 294 VAL A N 1
ATOM 2273 C CA . VAL A 1 294 ? -10.207 -16.084 12.671 1.00 95.88 294 VAL A CA 1
ATOM 2274 C C . VAL A 1 294 ? -11.444 -16.569 13.435 1.00 95.88 294 VAL A C 1
ATOM 2276 O O . VAL A 1 294 ? -12.123 -17.497 12.996 1.00 95.88 294 VAL A O 1
ATOM 2279 N N . ASP A 1 295 ? -11.767 -15.930 14.560 1.00 96.25 295 ASP A N 1
ATOM 2280 C CA . ASP A 1 295 ? -12.663 -16.498 15.573 1.00 96.25 295 ASP A CA 1
ATOM 2281 C C . ASP A 1 295 ? -14.086 -15.916 15.545 1.00 96.25 295 ASP A C 1
ATOM 2283 O O . ASP A 1 295 ? -14.988 -16.476 16.170 1.00 96.25 295 ASP A O 1
ATOM 2287 N N . ASN A 1 296 ? -14.329 -14.795 14.854 1.00 96.62 296 ASN A N 1
ATOM 2288 C CA . ASN A 1 296 ? -15.620 -14.105 14.893 1.00 96.62 296 ASN A CA 1
ATOM 2289 C C . ASN A 1 296 ? -16.354 -14.202 13.544 1.00 96.62 296 ASN A C 1
ATOM 2291 O O . ASN A 1 296 ? -15.941 -13.620 12.544 1.00 96.62 296 ASN A O 1
ATOM 2295 N N . ALA A 1 297 ? -17.457 -14.958 13.510 1.00 94.44 297 ALA A N 1
ATOM 2296 C CA . ALA A 1 297 ? -18.251 -15.155 12.293 1.00 94.44 297 ALA A CA 1
ATOM 2297 C C . ALA A 1 297 ? -18.851 -13.842 11.763 1.00 94.44 297 ALA A C 1
ATOM 2299 O O . ALA A 1 297 ? -18.672 -13.536 10.590 1.00 94.44 297 ALA A O 1
ATOM 2300 N N . GLY A 1 298 ? -19.455 -13.026 12.633 1.00 91.50 298 GLY A N 1
ATOM 2301 C CA . GLY A 1 298 ? -20.023 -11.735 12.233 1.00 91.50 298 GLY A CA 1
ATOM 2302 C C . GLY A 1 298 ? -18.969 -10.773 11.677 1.00 91.50 298 GLY A C 1
ATOM 2303 O O . GLY A 1 298 ? -19.220 -10.068 10.710 1.00 91.50 298 GLY A O 1
ATOM 2304 N N . PHE A 1 299 ? -17.747 -10.786 12.216 1.00 93.75 299 PHE A N 1
ATOM 2305 C CA . PHE A 1 299 ? -16.644 -10.009 11.653 1.00 93.75 299 PHE A CA 1
ATOM 2306 C C . PHE A 1 299 ? -16.292 -10.468 10.235 1.00 93.75 299 PHE A C 1
ATOM 2308 O O . PHE A 1 299 ? -16.135 -9.630 9.357 1.00 93.75 299 PHE A O 1
ATOM 2315 N N . ARG A 1 300 ? -16.212 -11.779 9.987 1.00 93.50 300 ARG A N 1
ATOM 2316 C CA . ARG A 1 300 ? -15.954 -12.317 8.641 1.00 93.50 300 ARG A CA 1
ATOM 2317 C C . ARG A 1 300 ? -17.089 -12.033 7.657 1.00 93.50 300 ARG A C 1
ATOM 2319 O O . ARG A 1 300 ? -16.830 -11.878 6.474 1.00 93.50 300 ARG A O 1
ATOM 2326 N N . GLU A 1 301 ?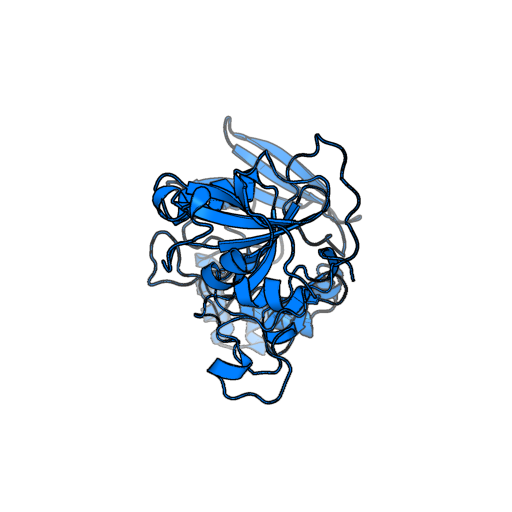 -18.332 -11.939 8.121 1.00 90.81 301 GLU A N 1
ATOM 2327 C CA . GLU A 1 301 ? -19.463 -11.522 7.279 1.00 90.81 301 GLU A CA 1
ATOM 2328 C C . GLU A 1 301 ? -19.378 -10.039 6.893 1.00 90.81 301 GLU A C 1
ATOM 2330 O O . GLU A 1 301 ? -19.699 -9.667 5.764 1.00 90.81 301 GLU A O 1
ATOM 2335 N N . LEU A 1 302 ? -18.919 -9.194 7.820 1.00 89.81 302 LEU A N 1
ATOM 2336 C CA . LEU A 1 302 ? -18.725 -7.760 7.596 1.00 89.81 302 LEU A CA 1
ATOM 2337 C C . LEU A 1 302 ? -17.477 -7.448 6.761 1.00 89.81 302 LEU A C 1
ATOM 2339 O O . LEU A 1 302 ? -17.478 -6.484 6.000 1.00 89.81 302 LEU A O 1
ATOM 2343 N N . PHE A 1 303 ? -16.430 -8.257 6.914 1.00 91.81 303 PHE A N 1
ATOM 2344 C CA . PHE A 1 303 ? -15.119 -8.087 6.291 1.00 91.81 303 PHE A CA 1
ATOM 2345 C C . PHE A 1 303 ? -14.648 -9.403 5.646 1.00 91.81 303 PHE A C 1
ATOM 2347 O O . PHE A 1 303 ? -13.647 -9.981 6.079 1.00 91.81 303 PHE A O 1
ATOM 2354 N N . PRO A 1 304 ? -15.371 -9.921 4.637 1.00 90.75 304 PRO A N 1
ATOM 2355 C CA . PRO A 1 304 ? -15.059 -11.204 4.001 1.00 90.75 304 PRO A CA 1
ATOM 2356 C C . PRO A 1 304 ? -13.766 -11.168 3.185 1.00 90.75 304 PRO A C 1
ATOM 2358 O O . PRO A 1 304 ? -13.255 -12.210 2.793 1.00 90.75 304 PRO A O 1
ATOM 2361 N N . ASP A 1 305 ? -13.238 -9.977 2.918 1.00 89.12 305 ASP A N 1
ATOM 2362 C CA . ASP A 1 305 ? -11.937 -9.770 2.310 1.00 89.12 305 ASP A CA 1
ATOM 2363 C C . ASP A 1 305 ? -10.793 -9.789 3.334 1.00 89.12 305 ASP A C 1
ATOM 2365 O O . ASP A 1 305 ? -9.649 -9.654 2.930 1.00 89.12 305 ASP A O 1
ATOM 2369 N N . LEU A 1 306 ? -11.026 -9.941 4.640 1.00 93.50 306 LEU A N 1
ATOM 2370 C CA . LEU A 1 306 ? -9.944 -9.987 5.627 1.00 93.50 306 LEU A CA 1
ATOM 2371 C C . LEU A 1 306 ? -9.630 -11.418 6.063 1.00 93.50 306 LEU A C 1
ATOM 2373 O O . LEU A 1 306 ? -10.452 -12.090 6.682 1.00 93.50 306 LEU A O 1
ATOM 2377 N N . GLU A 1 307 ? -8.393 -11.850 5.823 1.00 93.12 307 GLU A N 1
ATOM 2378 C CA . GLU A 1 307 ? -7.914 -13.188 6.178 1.00 93.12 307 GLU A CA 1
ATOM 2379 C C . GLU A 1 307 ? -6.580 -13.139 6.927 1.00 93.12 307 GLU A C 1
ATOM 2381 O O . GLU A 1 307 ? -5.774 -12.224 6.754 1.00 93.12 307 GLU A O 1
ATOM 2386 N N . VAL A 1 308 ? -6.321 -14.146 7.767 1.00 94.12 308 VAL A N 1
ATOM 2387 C CA . VAL A 1 308 ? -5.002 -14.333 8.384 1.00 94.12 308 VAL A CA 1
ATOM 2388 C C . VAL A 1 308 ? -4.194 -15.327 7.555 1.00 94.12 308 VAL A C 1
ATOM 2390 O O . VAL A 1 308 ? -4.479 -16.521 7.559 1.00 94.12 308 VAL A O 1
ATOM 2393 N N . VAL A 1 309 ? -3.148 -14.830 6.898 1.00 86.88 309 VAL A N 1
ATOM 2394 C CA . VAL A 1 309 ? -2.191 -15.610 6.100 1.00 86.88 309 VAL A CA 1
ATOM 2395 C C . VAL A 1 309 ? -0.823 -15.508 6.768 1.00 86.88 309 VAL A C 1
ATOM 2397 O O . VAL A 1 309 ? -0.386 -14.413 7.128 1.00 86.88 309 VAL A O 1
ATOM 2400 N N . ASP A 1 310 ? -0.176 -16.648 7.023 1.00 85.31 310 ASP A N 1
ATOM 2401 C CA . ASP A 1 310 ? 1.124 -16.741 7.711 1.00 85.31 310 ASP A CA 1
ATOM 2402 C C . ASP A 1 310 ? 1.197 -15.938 9.025 1.00 85.31 310 ASP A C 1
ATOM 2404 O O . ASP A 1 310 ? 2.187 -15.281 9.356 1.00 85.31 310 ASP A O 1
ATOM 2408 N N . GLY A 1 311 ? 0.100 -15.963 9.789 1.00 88.44 311 GLY A N 1
ATOM 2409 C CA . GLY A 1 311 ? -0.006 -15.271 11.072 1.00 88.44 311 GLY A CA 1
ATOM 2410 C C . GLY A 1 311 ? -0.118 -13.746 10.973 1.00 88.44 311 GLY A C 1
ATOM 2411 O O . GLY A 1 311 ? 0.011 -13.075 11.995 1.00 88.44 311 GLY A O 1
ATOM 2412 N N . LYS A 1 312 ? -0.359 -13.174 9.787 1.00 90.31 312 LYS A N 1
ATOM 2413 C CA . LYS A 1 312 ? -0.623 -11.741 9.586 1.00 90.31 312 LYS A CA 1
ATOM 2414 C C . LYS A 1 312 ? -1.978 -11.514 8.926 1.00 90.31 312 LYS A C 1
ATOM 2416 O O . LYS A 1 312 ? -2.411 -12.299 8.090 1.00 90.31 312 LYS A O 1
ATOM 2421 N N . LEU A 1 313 ? -2.624 -10.414 9.280 1.00 94.56 313 LEU A N 1
ATOM 2422 C CA . LEU A 1 313 ? -3.846 -9.933 8.669 1.00 94.56 313 LEU A CA 1
ATOM 2423 C C . LEU A 1 313 ? -3.549 -9.409 7.265 1.00 94.56 313 LEU A C 1
ATOM 2425 O O . LEU A 1 313 ? -2.718 -8.518 7.072 1.00 94.56 313 LEU A O 1
ATOM 2429 N N . HIS A 1 314 ? -4.267 -9.955 6.302 1.00 89.25 314 HIS A N 1
ATOM 2430 C CA . HIS A 1 314 ? -4.225 -9.569 4.911 1.00 89.25 314 HIS A CA 1
ATOM 2431 C C . HIS A 1 314 ? -5.613 -9.144 4.451 1.00 89.25 314 HIS A C 1
ATOM 2433 O O . HIS A 1 314 ? -6.626 -9.613 4.966 1.00 89.25 314 HIS A O 1
ATOM 2439 N N . ARG A 1 315 ? -5.637 -8.266 3.452 1.00 87.44 315 ARG A N 1
ATOM 2440 C CA . ARG A 1 315 ? -6.809 -7.998 2.637 1.00 87.44 315 ARG A CA 1
ATOM 2441 C C . ARG A 1 315 ? -6.713 -8.792 1.341 1.00 87.44 315 ARG A C 1
ATOM 2443 O O . ARG A 1 315 ? -5.747 -8.653 0.593 1.00 87.44 315 ARG A O 1
ATOM 2450 N N . MET A 1 316 ? -7.718 -9.604 1.083 1.00 82.06 316 MET A N 1
ATOM 2451 C CA . MET A 1 316 ? -7.863 -10.445 -0.084 1.00 82.06 316 MET A CA 1
ATOM 2452 C C . MET A 1 316 ? -8.406 -9.624 -1.249 1.00 82.06 316 MET A C 1
ATOM 2454 O O . MET A 1 316 ? -9.383 -8.890 -1.137 1.00 82.06 316 MET A O 1
ATOM 2458 N N . SER A 1 317 ? -7.758 -9.754 -2.397 1.00 73.38 317 SER A N 1
ATOM 2459 C CA . SER A 1 317 ? -8.162 -9.145 -3.657 1.00 73.38 317 SER A CA 1
ATOM 2460 C C . SER A 1 317 ? -8.142 -10.238 -4.720 1.00 73.38 317 SER A C 1
ATOM 2462 O O . SER A 1 317 ? -7.107 -10.527 -5.327 1.00 73.38 317 SER A O 1
ATOM 2464 N N . GLY A 1 318 ? -9.280 -10.915 -4.890 1.00 69.00 318 GLY A N 1
ATOM 2465 C CA . GLY A 1 318 ? -9.354 -12.152 -5.669 1.00 69.00 318 GLY A CA 1
ATOM 2466 C C . GLY A 1 318 ? -8.531 -13.263 -5.012 1.00 69.00 318 GLY A C 1
ATOM 2467 O O . GLY A 1 318 ? -8.777 -13.613 -3.866 1.00 69.00 318 GLY A O 1
ATOM 2468 N N . ALA A 1 319 ? -7.543 -13.803 -5.729 1.00 60.06 319 ALA A N 1
ATOM 2469 C CA . ALA A 1 319 ? -6.642 -14.841 -5.216 1.00 60.06 319 ALA A CA 1
ATOM 2470 C C . ALA A 1 319 ? -5.410 -14.288 -4.464 1.00 60.06 319 ALA A C 1
ATOM 2472 O O . ALA A 1 319 ? -4.538 -15.060 -4.073 1.00 60.06 319 ALA A O 1
ATOM 2473 N N . HIS A 1 320 ? -5.297 -12.965 -4.304 1.00 57.41 320 HIS A N 1
ATOM 2474 C CA . HIS A 1 320 ? -4.102 -12.313 -3.762 1.00 57.41 320 HIS A CA 1
ATOM 2475 C C . HIS A 1 320 ? -4.332 -11.789 -2.348 1.00 57.41 320 HIS A C 1
ATOM 2477 O O . HIS A 1 320 ? -5.367 -11.187 -2.086 1.00 57.41 320 HIS A O 1
ATOM 2483 N N . ALA A 1 321 ? -3.340 -11.948 -1.472 1.00 72.56 321 ALA A N 1
ATOM 2484 C CA . ALA A 1 321 ? -3.361 -11.455 -0.100 1.00 72.56 321 ALA A CA 1
ATOM 2485 C C . ALA A 1 321 ? -2.433 -10.235 0.043 1.00 72.56 321 ALA A C 1
ATOM 2487 O O . ALA A 1 321 ? -1.228 -10.339 -0.169 1.00 72.56 321 ALA A O 1
ATOM 2488 N N . ILE A 1 322 ? -2.975 -9.075 0.422 1.00 78.38 322 ILE A N 1
ATOM 2489 C CA . ILE A 1 322 ? -2.219 -7.839 0.681 1.00 78.38 322 ILE A CA 1
ATOM 2490 C C . ILE A 1 322 ? -2.053 -7.685 2.189 1.00 78.38 322 ILE A C 1
ATOM 2492 O O . ILE A 1 322 ? -3.036 -7.466 2.891 1.00 78.38 322 ILE A O 1
ATOM 2496 N N . SER A 1 323 ? -0.827 -7.776 2.706 1.00 84.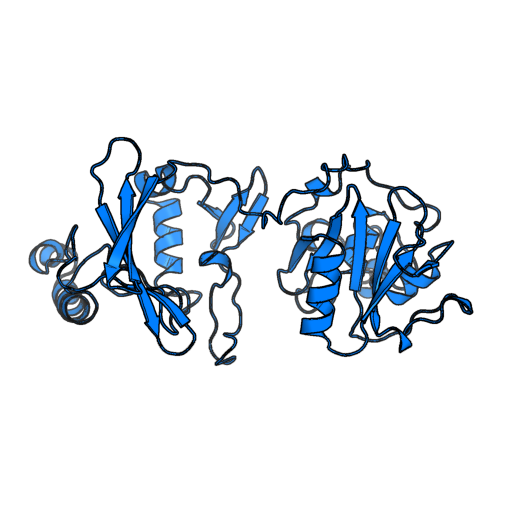75 323 SER A N 1
ATOM 2497 C CA . SER A 1 323 ? -0.582 -7.621 4.146 1.00 84.75 323 SER A CA 1
ATOM 2498 C C . SER A 1 323 ? -0.989 -6.224 4.615 1.00 84.75 323 SER A C 1
ATOM 2500 O O . SER A 1 323 ? -0.476 -5.224 4.118 1.00 84.75 323 SER A O 1
ATOM 2502 N N . LEU A 1 324 ? -1.857 -6.149 5.625 1.00 88.25 324 LEU A N 1
ATOM 2503 C CA . LEU A 1 324 ? -2.221 -4.892 6.295 1.00 88.25 324 LEU A CA 1
ATOM 2504 C C . LEU A 1 324 ? -1.243 -4.531 7.422 1.00 88.25 324 LEU A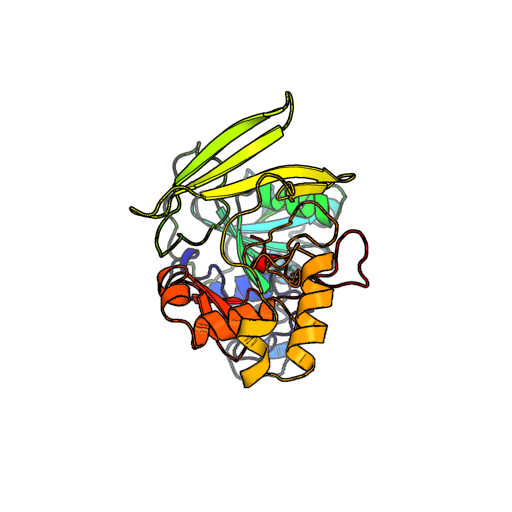 C 1
ATOM 2506 O O . LEU A 1 324 ? -1.409 -3.530 8.118 1.00 88.25 324 LEU A O 1
ATOM 2510 N N . GLU A 1 325 ? -0.214 -5.357 7.606 1.00 90.56 325 GLU A N 1
ATOM 2511 C CA . GLU A 1 325 ? 0.711 -5.305 8.735 1.00 90.56 325 GLU A CA 1
ATOM 2512 C C . GLU A 1 325 ? 2.112 -4.829 8.365 1.00 90.56 325 GLU A C 1
ATOM 2514 O O . GLU A 1 325 ? 3.073 -5.067 9.096 1.00 90.56 325 GLU A O 1
ATOM 2519 N N . ILE A 1 326 ? 2.251 -4.175 7.213 1.00 78.94 326 ILE A N 1
ATOM 2520 C CA . ILE A 1 326 ? 3.522 -3.568 6.834 1.00 78.94 326 ILE A CA 1
ATOM 2521 C C . ILE A 1 326 ? 3.779 -2.369 7.756 1.00 78.94 326 ILE A C 1
ATOM 2523 O O . ILE A 1 326 ? 2.957 -1.457 7.885 1.00 78.94 326 ILE A O 1
ATOM 2527 N N . GLU A 1 327 ? 4.929 -2.394 8.427 1.00 83.88 327 GLU A N 1
ATOM 2528 C CA . GLU A 1 327 ? 5.344 -1.350 9.358 1.00 83.88 327 GLU A CA 1
ATOM 2529 C C . GLU A 1 327 ? 6.044 -0.220 8.606 1.00 83.88 327 GLU A C 1
ATOM 2531 O O . GLU A 1 327 ? 7.074 -0.416 7.964 1.00 83.88 327 GLU A O 1
ATOM 2536 N N . TYR A 1 328 ? 5.523 0.994 8.744 1.00 74.81 328 TYR A N 1
ATOM 2537 C CA . TYR A 1 328 ? 6.102 2.194 8.155 1.00 74.81 328 TYR A CA 1
ATOM 2538 C C . TYR A 1 328 ? 6.608 3.145 9.240 1.00 74.81 328 TYR A C 1
ATOM 2540 O O . TYR A 1 328 ? 5.917 3.347 10.236 1.00 74.81 328 TYR A O 1
ATOM 2548 N N . PRO A 1 329 ? 7.768 3.799 9.066 1.00 72.50 329 PRO A N 1
ATOM 2549 C CA . PRO A 1 329 ? 8.151 4.915 9.921 1.00 72.50 329 PRO A CA 1
ATOM 2550 C C . PRO A 1 329 ? 7.135 6.050 9.792 1.00 72.50 329 PRO A C 1
ATOM 2552 O O . PRO A 1 329 ? 6.753 6.441 8.680 1.00 72.50 329 PRO A O 1
ATOM 2555 N N . ARG A 1 330 ? 6.721 6.646 10.911 1.00 71.44 330 ARG A N 1
ATOM 2556 C CA . ARG A 1 330 ? 5.795 7.779 10.852 1.00 71.44 330 ARG A CA 1
ATOM 2557 C C . ARG A 1 330 ? 6.480 9.017 10.263 1.00 71.44 330 ARG A C 1
ATOM 2559 O O . ARG A 1 330 ? 7.550 9.396 10.743 1.00 71.44 330 ARG A O 1
ATOM 2566 N N . PRO A 1 331 ? 5.823 9.754 9.343 1.00 62.88 331 PRO A N 1
ATOM 2567 C CA . PRO A 1 331 ? 6.427 10.909 8.672 1.00 62.88 331 PRO A CA 1
ATOM 2568 C C . PRO A 1 331 ? 6.982 11.987 9.615 1.00 62.88 331 PRO A C 1
ATOM 2570 O O . PRO A 1 331 ? 8.044 12.542 9.358 1.00 62.88 331 PRO A O 1
ATOM 2573 N N . ALA A 1 332 ? 6.281 12.280 10.717 1.00 66.50 332 ALA A N 1
ATOM 2574 C CA . ALA A 1 332 ? 6.667 13.331 11.666 1.00 66.50 332 ALA A CA 1
ATOM 2575 C C . ALA A 1 332 ? 7.545 12.840 12.833 1.00 66.50 332 ALA A C 1
ATOM 2577 O O . ALA A 1 332 ? 8.068 13.655 13.590 1.00 66.50 332 ALA A O 1
ATOM 2578 N N . LYS A 1 333 ? 7.675 11.521 13.023 1.00 72.88 333 LYS A N 1
ATOM 2579 C CA . LYS A 1 333 ? 8.501 10.922 14.080 1.00 72.88 333 LYS A CA 1
ATOM 2580 C C . LYS A 1 333 ? 8.970 9.532 13.630 1.00 72.88 333 LYS A C 1
ATOM 2582 O O . LYS A 1 333 ? 8.352 8.547 14.027 1.00 72.88 333 LYS A O 1
ATOM 2587 N N . PRO A 1 334 ? 10.035 9.454 12.811 1.00 74.50 334 PRO A N 1
ATOM 2588 C CA . PRO A 1 334 ? 10.463 8.213 12.159 1.00 74.50 334 PRO A CA 1
ATOM 2589 C C . PRO A 1 334 ? 10.933 7.102 13.106 1.00 74.50 334 PRO A C 1
ATOM 2591 O O . PRO A 1 334 ? 11.074 5.967 12.676 1.00 74.50 334 PRO A O 1
ATOM 2594 N N . SER A 1 335 ? 11.173 7.410 14.386 1.00 77.81 335 SER A N 1
ATOM 2595 C CA . SER A 1 335 ? 11.461 6.403 15.415 1.00 77.81 335 SER A CA 1
ATOM 2596 C C . SER A 1 335 ? 10.223 5.644 15.902 1.00 77.81 335 SER A C 1
ATOM 2598 O O . SER A 1 335 ? 10.359 4.685 16.654 1.00 77.81 335 SER A O 1
ATOM 2600 N N . GLU A 1 336 ? 9.022 6.073 15.512 1.00 80.44 336 GLU A N 1
ATOM 2601 C CA . GLU A 1 336 ? 7.775 5.355 15.767 1.00 80.44 336 GLU A CA 1
ATOM 2602 C C . GLU A 1 336 ? 7.239 4.776 14.457 1.00 80.44 336 GLU A C 1
ATOM 2604 O O . GLU A 1 336 ? 7.285 5.435 13.415 1.00 80.44 336 GLU A O 1
ATOM 2609 N N . MET A 1 337 ? 6.707 3.559 14.530 1.00 82.44 337 MET A N 1
ATOM 2610 C CA . MET A 1 337 ? 6.176 2.822 13.385 1.00 82.44 337 MET A CA 1
ATOM 2611 C C . MET A 1 337 ? 4.646 2.953 13.301 1.00 82.44 337 MET A C 1
ATOM 2613 O O . MET A 1 337 ? 3.993 3.333 14.270 1.00 82.44 337 MET A O 1
ATOM 2617 N N . ASN A 1 338 ? 4.048 2.660 12.148 1.00 85.19 338 ASN A N 1
ATOM 2618 C CA . ASN A 1 338 ? 2.601 2.548 11.984 1.00 85.19 338 ASN A CA 1
ATOM 2619 C C . ASN A 1 338 ? 2.194 1.579 10.869 1.00 85.19 338 ASN A C 1
ATOM 2621 O O . ASN A 1 338 ? 2.963 1.303 9.954 1.00 85.19 338 ASN A O 1
ATOM 2625 N N . LEU A 1 339 ? 0.949 1.107 10.934 1.00 86.56 339 LEU A N 1
ATOM 2626 C CA . LEU A 1 339 ? 0.332 0.237 9.934 1.00 86.56 339 LEU A CA 1
ATOM 2627 C C . LEU A 1 339 ? -0.420 1.076 8.897 1.00 86.56 339 LEU A C 1
ATOM 2629 O O . LEU A 1 339 ? -1.630 1.270 8.982 1.00 86.56 339 LEU A O 1
ATOM 2633 N N . SER A 1 340 ? 0.316 1.666 7.952 1.00 79.69 340 SER A N 1
ATOM 2634 C CA . SER A 1 340 ? -0.268 2.641 7.020 1.00 79.69 340 SER A CA 1
ATOM 2635 C C . SER A 1 340 ? -1.286 2.036 6.053 1.00 79.69 340 SER A C 1
ATOM 2637 O O . SER A 1 340 ? -2.242 2.720 5.694 1.00 79.69 340 SER A O 1
ATOM 2639 N N . ASP A 1 341 ? -1.123 0.761 5.697 1.00 78.69 341 ASP A N 1
ATOM 2640 C CA . ASP A 1 341 ? -2.035 0.066 4.785 1.00 78.69 341 ASP A CA 1
ATOM 2641 C C . ASP A 1 341 ? -3.306 -0.421 5.480 1.00 78.69 341 ASP A C 1
ATOM 2643 O O . ASP A 1 341 ? -4.359 -0.444 4.857 1.00 78.69 341 ASP A O 1
ATOM 2647 N N . PHE A 1 342 ? -3.257 -0.697 6.789 1.00 85.56 342 PHE A N 1
ATOM 2648 C CA . PHE A 1 342 ? -4.458 -0.958 7.591 1.00 85.56 342 PHE A CA 1
ATOM 2649 C C . PHE A 1 342 ? -5.441 0.225 7.567 1.00 85.56 342 PHE A C 1
ATOM 2651 O O . PHE A 1 342 ? -6.651 0.045 7.641 1.00 85.56 342 PHE A O 1
ATOM 2658 N N . MET A 1 343 ? -4.920 1.450 7.470 1.00 81.94 343 MET A N 1
ATOM 2659 C CA . MET A 1 343 ? -5.715 2.681 7.530 1.00 81.94 343 MET A CA 1
ATOM 2660 C C . MET A 1 343 ? -6.228 3.158 6.160 1.00 81.94 343 MET A C 1
ATOM 2662 O O . MET A 1 343 ? -6.791 4.252 6.086 1.00 81.94 343 MET A O 1
ATOM 2666 N N . ARG A 1 344 ? -5.989 2.400 5.082 1.00 66.00 344 ARG A N 1
ATOM 2667 C CA . ARG A 1 344 ? -6.314 2.768 3.694 1.00 66.00 344 ARG A CA 1
ATOM 2668 C C . ARG A 1 344 ? -7.397 1.887 3.078 1.00 66.00 344 ARG A C 1
ATOM 2670 O O . ARG A 1 344 ? -8.165 2.464 2.283 1.00 66.00 344 ARG A O 1
#

pLDDT: mean 87.89, std 12.82, range [29.06, 98.38]

Secondary structure (DSSP, 8-state):
-BGGGGTT--HHHH-TT----TTS--HHHHHHHHTT---SSBHHHHHT-SSPP-B--HHHHHHHSS-EEETTSPPSS-EEEEEEEGGGEETTTTEE---SSEEEEEEETTEEEEEETTTTEEEEE-HHHHHHHHHHHH-SSEEEEEEPPPTT--PPBPPPPPPTT------PPP--SPPPEEEEEEEETTEEEEEEE-TTSPPEEEEEEEEETTEEEEE--GGG--S-B--HHHHHHHHTHHHHHHHHHHHHHHTTBTT-EE-SSTTS-EETTTTEETTSTTSTHHHHHHHHHHH-HHHHHH-TTEEEETTEEEEEETTEEEES--EEEETTEEEEEEETTTT-

Radius of gyration: 24.51 Å; chains: 1; bounding box: 57×48×70 Å

Sequence (344 aa):
MKLSATLGMSITDFCQNKFTHPDDNHCAHFVCHVLSLDVGYSCRTHTRGRHPGACIRVQELFTECPSVGNWGSQPPGMCLVFVTDKTNVNLAGHVMRNVPKKHVGIFSGGFIYNYSNKQDIVVKQTPEAFLDRFKNTYGGNQGLFYGTFPPGADVPEPEQAMPEGAPPAAIQPQAIGPTPVIRKVLATATRHDYFATLGDEPEFYVGRETAYKSLRGLAQPSGKLSGPRYEIPRFTDDYGPVAAMLGIIAAGESDGHFNRLNSYDRAAFTFGFFQLAAHTPRDNLILLFRKLAVDNAGFRELFPDLEVVDGKLHRMSGAHAISLEIEYPRPAKPSEMNLSDFMR

Foldseek 3Di:
DALVVQFFPFLVVQDPLPPGDLPAQCFQVVAQSQFLNPFDDWSCNVSVGDDRTGDRAPFRQQLLFPAKFFPVPDDPAKWKKKKAAPVQDDRVVSGGHRDPLMGMFMDAQQWTWTQDSVQSGTDIDGPVVVQVVSCVVPNHRMGMMTGHHGPSTPDHDGDHHDDPDDDDDDPPQDQDAFDWDWDWACPDPPKIWIWTDTPPDDIATQFMWDADDPFTDGFHDPVRDDDDFLDLVVCCVPPNPVSVVLCVQLCVQPVRGQAGWDQGDPLNTFGGSNRQGQQPAPDGPQVVLQCCQPPPPVSCNHRVQWHQDPNFIFGHRPPDTRGQRDWAQDPVGRVTTGSVSVSD